Protein AF-A0A843TVF9-F1 (afdb_monomer_lite)

pLDDT: mean 70.02, std 22.97, range [25.55, 95.75]

Radius of gyration: 21.61 Å; chains: 1; bounding box: 44×62×55 Å

Secondary structure (DSSP, 8-state):
-HHHHTSSHHHHHHHHHHHHSTTSTT-SHHHHHHHHHHHHHHHHHHHHSTTPPPPPPPHHHHHHHHHHHHHHHHHHHHS-TTTGGGT-S--GGGTTTTT-TTS-HHHHHHHHHHHHHHHTT-HHHHHHHHHHHHHHSS------------------------PPPHHHHHHHHHHHHHHHHHHHHHHHHHHHHTTSPPPP-TT-TTHHHHHHHHHTT--

InterPro domains:
  IPR021827 Nucleoporin Nup186/Nup192/Nup205 [PF11894] (1-139)
  IPR021827 Nucleoporin Nup186/Nup192/Nup205 [PTHR31344] (1-153)

Sequence (219 aa):
MLSTLACNEEGALKVYELLQNKTFRSIGWNTLFDCLSIYEDKFKQSLQSTGAMLPDFQEGDAKALVAYLNVLQKVVENGNPIERKNWFPDIEPLFKLLGYENVPPYLKGALRKAIASFIQVSPVLKDTIWSYLEQYDLPVVVGPTTGSNLQQMSVPVNKEILKPSPKRILKWEAEIEIEEYMKTLIHNVAPKVANHRLPDVAGLHIPLVLLLYLLDVLF

Structure (mmCIF, N/CA/C/O backbone):
data_AF-A0A843TVF9-F1
#
_entry.id   AF-A0A843TVF9-F1
#
loop_
_atom_site.group_PDB
_atom_site.id
_atom_site.type_symbol
_atom_site.label_atom_id
_atom_site.label_alt_id
_atom_site.label_comp_id
_atom_site.label_asym_id
_atom_site.label_entity_id
_atom_site.label_seq_id
_atom_site.pdbx_PDB_ins_code
_atom_site.Cartn_x
_atom_site.Cartn_y
_atom_site.Cartn_z
_atom_site.occupancy
_atom_site.B_iso_or_equiv
_atom_site.auth_seq_id
_atom_site.auth_comp_id
_atom_site.auth_asym_id
_atom_site.auth_atom_id
_atom_site.pdbx_PDB_model_num
ATOM 1 N N . MET A 1 1 ? -1.937 15.745 -0.556 1.00 86.06 1 MET A N 1
ATOM 2 C CA . MET A 1 1 ? -3.307 16.299 -0.467 1.00 86.06 1 MET A CA 1
ATOM 3 C C . MET A 1 1 ? -4.254 15.313 0.205 1.00 86.06 1 MET A C 1
ATOM 5 O O . MET A 1 1 ? -4.633 15.591 1.330 1.00 86.06 1 MET A O 1
ATOM 9 N N . LEU A 1 2 ? -4.586 14.158 -0.396 1.00 87.75 2 LEU A N 1
ATOM 10 C CA . LEU A 1 2 ? -5.475 13.169 0.251 1.00 87.75 2 LEU A CA 1
ATOM 11 C C . LEU A 1 2 ? -4.928 12.653 1.593 1.00 87.75 2 LEU A C 1
ATOM 13 O O . LEU A 1 2 ? -5.673 12.553 2.558 1.00 87.75 2 LEU A O 1
ATOM 17 N N . SER A 1 3 ? -3.614 12.435 1.693 1.00 83.81 3 SER A N 1
ATOM 18 C CA . SER A 1 3 ? -2.950 12.078 2.957 1.00 83.81 3 SER A CA 1
ATOM 19 C C . SER A 1 3 ? -3.139 13.130 4.057 1.00 83.81 3 SER A C 1
ATOM 21 O O . SER A 1 3 ? -3.224 12.788 5.229 1.00 83.81 3 SER A O 1
ATOM 23 N N . THR A 1 4 ? -3.223 14.409 3.682 1.00 87.31 4 THR A N 1
ATOM 24 C CA . THR A 1 4 ? -3.473 15.530 4.598 1.00 87.31 4 THR A CA 1
ATOM 25 C C . THR A 1 4 ? -4.933 15.573 5.045 1.00 87.31 4 THR A C 1
ATOM 27 O O . THR A 1 4 ? -5.202 15.943 6.180 1.00 87.31 4 THR A O 1
ATOM 30 N N . LEU A 1 5 ? -5.866 15.189 4.167 1.00 89.81 5 LEU A N 1
ATOM 31 C CA . LEU A 1 5 ? -7.292 15.101 4.492 1.00 89.81 5 LEU A CA 1
ATOM 32 C C . LEU A 1 5 ? -7.597 13.912 5.411 1.00 89.81 5 LEU A C 1
ATOM 34 O O . LEU A 1 5 ? -8.471 14.017 6.259 1.00 89.81 5 LEU A O 1
ATOM 38 N N . ALA A 1 6 ? -6.842 12.818 5.298 1.00 92.25 6 ALA A N 1
ATOM 39 C CA . ALA A 1 6 ? -6.956 11.637 6.154 1.00 92.25 6 ALA A CA 1
ATOM 40 C C . ALA A 1 6 ? -6.261 11.798 7.528 1.00 92.25 6 ALA A C 1
ATOM 42 O O . ALA A 1 6 ? -5.703 10.839 8.052 1.00 92.25 6 ALA A O 1
ATOM 43 N N . CYS A 1 7 ? -6.235 13.007 8.100 1.00 88.94 7 CYS A N 1
ATOM 44 C CA . CYS A 1 7 ? -5.551 13.298 9.369 1.00 88.94 7 CYS A CA 1
ATOM 45 C C . CYS A 1 7 ? -6.388 13.007 10.626 1.00 88.94 7 CYS A C 1
ATOM 47 O O . CYS A 1 7 ? -5.880 13.123 11.738 1.00 88.94 7 CYS A O 1
ATOM 49 N N . ASN A 1 8 ? -7.663 12.664 10.454 1.00 90.81 8 ASN A N 1
ATOM 50 C CA . ASN A 1 8 ? -8.590 12.273 11.509 1.00 90.81 8 ASN A CA 1
ATOM 51 C C . ASN A 1 8 ? -9.547 11.190 10.985 1.00 90.81 8 ASN A C 1
ATOM 53 O O . ASN A 1 8 ? -9.532 10.872 9.794 1.00 90.81 8 ASN A O 1
ATOM 57 N N . GLU A 1 9 ? -10.372 10.638 11.872 1.00 94.50 9 GLU A N 1
ATOM 58 C CA . GLU A 1 9 ? -11.266 9.515 11.569 1.00 94.50 9 GLU A CA 1
ATOM 59 C C . GLU A 1 9 ? -12.248 9.802 10.425 1.00 94.50 9 GLU A C 1
ATOM 61 O O . GLU A 1 9 ? -12.317 9.040 9.461 1.00 94.50 9 GLU A O 1
ATOM 66 N N . GLU A 1 10 ? -12.952 10.934 10.480 1.00 94.69 10 GLU A N 1
ATOM 67 C CA . GLU A 1 10 ? -13.927 11.324 9.454 1.00 94.69 10 GLU A CA 1
ATOM 68 C C . GLU A 1 10 ? -13.257 11.557 8.090 1.00 94.69 10 GLU A C 1
ATOM 70 O O . GLU A 1 10 ? -13.764 11.150 7.043 1.00 94.69 10 GLU A O 1
ATOM 75 N N . GLY A 1 11 ? -12.089 12.201 8.094 1.00 94.19 11 GLY A N 1
ATOM 76 C CA . GLY A 1 11 ? -11.295 12.440 6.899 1.00 94.19 11 GLY A CA 1
ATOM 77 C C . GLY A 1 11 ? -10.765 11.147 6.285 1.00 94.19 11 GLY A C 1
ATOM 78 O O . GLY A 1 11 ? -10.811 10.982 5.066 1.00 94.19 11 GLY A O 1
ATOM 79 N N . ALA A 1 12 ? -10.308 10.206 7.114 1.00 95.00 12 ALA A N 1
ATOM 80 C CA . ALA A 1 12 ? -9.866 8.889 6.671 1.00 95.00 12 ALA A CA 1
ATOM 81 C C . ALA A 1 12 ? -11.013 8.095 6.032 1.00 95.00 12 ALA A C 1
ATOM 83 O O . ALA A 1 12 ? -10.820 7.556 4.942 1.00 95.00 12 ALA A O 1
ATOM 84 N N . LEU A 1 13 ? -12.205 8.095 6.643 1.00 94.56 13 LEU A N 1
ATOM 85 C CA . LEU A 1 13 ? -13.403 7.464 6.080 1.00 94.56 13 LEU A CA 1
ATOM 86 C C . LEU A 1 13 ? -13.767 8.071 4.718 1.00 94.56 13 LEU A C 1
ATOM 88 O O . LEU A 1 13 ? -13.914 7.345 3.741 1.00 94.56 13 LEU A O 1
ATOM 92 N N . LYS A 1 14 ? -13.820 9.404 4.610 1.00 93.12 14 LYS A N 1
ATOM 93 C CA . LYS A 1 14 ? -14.132 10.090 3.343 1.00 93.12 14 LYS A CA 1
ATOM 94 C C . LYS A 1 14 ? -13.117 9.789 2.244 1.00 93.12 14 LYS A C 1
ATOM 96 O O . LYS A 1 14 ? -13.500 9.609 1.091 1.00 93.12 14 LYS A O 1
ATOM 101 N N . VAL A 1 15 ? -11.823 9.740 2.572 1.00 93.56 15 VAL A N 1
ATOM 102 C CA . VAL A 1 15 ? -10.774 9.375 1.605 1.00 93.56 15 VAL A CA 1
ATOM 103 C C . VAL A 1 15 ? -10.895 7.906 1.205 1.00 93.56 15 VAL A C 1
ATOM 105 O O . VAL A 1 15 ? -10.762 7.596 0.020 1.00 93.56 15 VAL A O 1
ATOM 108 N N . TYR A 1 16 ? -11.178 7.017 2.161 1.00 93.56 16 TYR A N 1
ATOM 109 C CA . TYR A 1 16 ? -11.444 5.610 1.887 1.00 93.56 16 TYR A CA 1
ATOM 110 C C . TYR A 1 16 ? -12.621 5.449 0.920 1.00 93.56 16 TYR A C 1
ATOM 112 O O . TYR A 1 16 ? -12.440 4.859 -0.142 1.00 93.56 16 TYR A O 1
ATOM 120 N N . GLU A 1 17 ? -13.777 6.042 1.222 1.00 92.38 17 GLU A N 1
ATOM 121 C CA . GLU A 1 17 ? -14.972 5.994 0.376 1.00 92.38 17 GLU A CA 1
ATOM 122 C C . GLU A 1 17 ? -14.743 6.624 -0.999 1.00 92.38 17 GLU A C 1
ATOM 124 O O . GLU A 1 17 ? -15.209 6.088 -2.003 1.00 92.38 17 GLU A O 1
ATOM 129 N N . LEU A 1 18 ? -14.013 7.740 -1.071 1.00 91.00 18 LEU A N 1
ATOM 130 C CA . LEU A 1 18 ? -13.698 8.419 -2.328 1.00 91.00 18 LEU A CA 1
ATOM 131 C C . LEU A 1 18 ? -12.867 7.537 -3.266 1.00 91.00 18 LEU A C 1
ATOM 133 O O . LEU A 1 18 ? -13.109 7.535 -4.466 1.00 91.00 18 LEU A O 1
ATOM 137 N N . LEU A 1 19 ? -11.880 6.815 -2.731 1.00 90.19 19 LEU A N 1
ATOM 138 C CA . LEU A 1 19 ? -11.001 5.941 -3.515 1.00 90.19 19 LEU A CA 1
ATOM 139 C C . LEU A 1 19 ? -11.580 4.529 -3.708 1.00 90.19 19 LEU A C 1
ATOM 141 O O . LEU A 1 19 ? -11.124 3.794 -4.587 1.00 90.19 19 LEU A O 1
ATOM 145 N N . GLN A 1 20 ? -12.588 4.157 -2.916 1.00 88.19 20 GLN A N 1
ATOM 146 C CA . GLN A 1 20 ? -13.376 2.937 -3.089 1.00 88.19 20 GLN A CA 1
ATOM 147 C C . GLN A 1 20 ? -14.434 3.110 -4.186 1.00 88.19 20 GLN A C 1
ATOM 149 O O . GLN A 1 20 ? -14.616 2.242 -5.044 1.00 88.19 20 GLN A O 1
ATOM 154 N N . ASN A 1 21 ? -15.132 4.246 -4.176 1.00 73.75 21 ASN A N 1
ATOM 155 C CA . ASN A 1 21 ? -16.165 4.573 -5.144 1.00 73.75 21 ASN A CA 1
ATOM 156 C C . ASN A 1 21 ? -15.508 5.107 -6.422 1.00 73.75 21 ASN A C 1
ATOM 158 O O . ASN A 1 21 ? -14.877 6.155 -6.428 1.00 73.75 21 ASN A O 1
ATOM 162 N N . LYS A 1 22 ? -15.679 4.395 -7.541 1.00 63.75 22 LYS A N 1
ATOM 163 C CA . LYS A 1 22 ? -15.058 4.682 -8.854 1.00 63.75 22 LYS A CA 1
ATOM 164 C C . LYS A 1 22 ? -15.571 5.968 -9.539 1.00 63.75 22 LYS A C 1
ATOM 166 O O . LYS A 1 22 ? -15.622 6.037 -10.765 1.00 63.75 22 LYS A O 1
ATOM 171 N N . THR A 1 23 ? -16.012 6.971 -8.785 1.00 55.22 23 THR A N 1
ATOM 172 C CA . THR A 1 23 ? -16.712 8.157 -9.298 1.00 55.22 23 THR A CA 1
ATOM 173 C C . THR A 1 23 ? -15.777 9.208 -9.900 1.00 55.22 23 THR A C 1
ATOM 175 O O . THR A 1 23 ? -16.253 10.080 -10.624 1.00 55.22 23 THR A O 1
ATOM 178 N N . PHE A 1 24 ? -14.455 9.098 -9.714 1.00 46.56 24 PHE A N 1
ATOM 179 C CA . PHE A 1 24 ? -13.471 9.966 -10.367 1.00 46.56 24 PHE A CA 1
ATOM 180 C C . PHE A 1 24 ? -12.392 9.165 -11.114 1.00 46.56 24 PHE A C 1
ATOM 182 O O . PHE A 1 24 ? -11.642 8.407 -10.514 1.00 46.56 24 PHE A O 1
ATOM 189 N N . ARG A 1 25 ? -12.328 9.361 -12.445 1.00 55.19 25 ARG A N 1
ATOM 190 C CA . ARG A 1 25 ? -11.222 9.027 -13.375 1.00 55.19 25 ARG A CA 1
ATOM 191 C C . ARG A 1 25 ? -10.237 7.952 -12.872 1.00 55.19 25 ARG A C 1
ATOM 193 O O . ARG A 1 25 ? -9.201 8.313 -12.334 1.00 55.19 25 ARG A O 1
ATOM 200 N N . SER A 1 26 ? -10.543 6.666 -13.083 1.00 62.69 26 SER A N 1
ATOM 201 C CA . SER A 1 26 ? -9.623 5.497 -13.034 1.00 62.69 26 SER A CA 1
ATOM 202 C C . SER A 1 26 ? -8.680 5.324 -11.821 1.00 62.69 26 SER A C 1
ATOM 204 O O . SER A 1 26 ? -7.842 4.423 -11.834 1.00 62.69 26 SER A O 1
ATOM 206 N N . ILE A 1 27 ? -8.782 6.157 -10.787 1.00 75.00 27 ILE A N 1
ATOM 207 C CA . ILE A 1 27 ? -7.864 6.228 -9.650 1.00 75.00 27 ILE A CA 1
ATOM 208 C C . ILE A 1 27 ? -8.626 5.764 -8.411 1.00 75.00 27 ILE A C 1
ATOM 210 O O . ILE A 1 27 ? -9.536 6.445 -7.948 1.00 75.00 27 ILE A O 1
ATOM 214 N N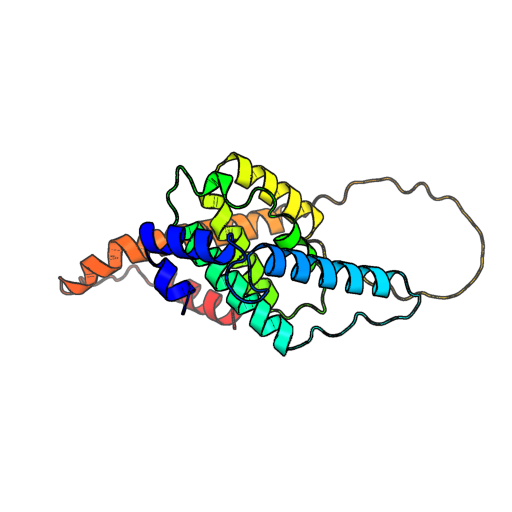 . GLY A 1 28 ? -8.256 4.599 -7.885 1.00 86.50 28 GLY A N 1
ATOM 215 C CA . GLY A 1 28 ? -8.855 4.026 -6.683 1.00 86.50 28 GLY A CA 1
ATOM 216 C C . GLY A 1 28 ? -7.938 3.010 -6.012 1.00 86.50 28 GLY A C 1
ATOM 217 O O . GLY A 1 28 ? -6.827 2.761 -6.482 1.00 86.50 28 GLY A O 1
ATOM 218 N N . TRP A 1 29 ? -8.406 2.404 -4.921 1.00 91.62 29 TRP A N 1
ATOM 219 C CA . TRP A 1 29 ? -7.616 1.417 -4.172 1.00 91.62 29 TRP A CA 1
ATOM 220 C C . TRP A 1 29 ? -7.221 0.214 -5.023 1.00 91.62 29 TRP A C 1
ATOM 222 O O . TRP A 1 29 ? -6.067 -0.203 -4.992 1.00 91.62 29 TRP A O 1
ATOM 232 N N . ASN A 1 30 ? -8.136 -0.280 -5.857 1.00 89.44 30 ASN A N 1
ATOM 233 C CA . ASN A 1 30 ? -7.829 -1.374 -6.777 1.00 89.44 30 ASN A CA 1
ATOM 234 C C . ASN A 1 30 ? -6.696 -0.998 -7.732 1.00 89.44 30 ASN A C 1
ATOM 236 O O . ASN A 1 30 ? -5.808 -1.805 -7.943 1.00 89.44 30 ASN A O 1
ATOM 240 N N . THR A 1 31 ? -6.646 0.250 -8.214 1.00 89.88 31 THR A N 1
ATOM 241 C CA . THR A 1 31 ? -5.550 0.718 -9.072 1.00 89.88 31 THR A CA 1
ATOM 242 C C . THR A 1 31 ? -4.192 0.572 -8.380 1.00 89.88 31 THR A C 1
ATOM 244 O O . THR A 1 31 ? -3.234 0.155 -9.020 1.00 89.88 31 THR A O 1
ATOM 247 N N . LEU A 1 32 ? -4.095 0.861 -7.075 1.00 91.94 32 LEU A N 1
ATOM 248 C CA . LEU A 1 32 ? -2.863 0.644 -6.306 1.00 91.94 32 LEU A CA 1
ATOM 249 C C . LEU A 1 32 ? -2.470 -0.841 -6.285 1.00 91.94 32 LEU A C 1
ATOM 251 O O . LEU A 1 32 ? -1.342 -1.180 -6.643 1.00 91.94 32 LEU A O 1
ATOM 255 N N . PHE A 1 33 ? -3.383 -1.720 -5.871 1.00 93.00 33 PHE A N 1
ATOM 256 C CA . PHE A 1 33 ? -3.093 -3.151 -5.723 1.00 93.00 33 PHE A CA 1
ATOM 257 C C . PHE A 1 33 ? -2.854 -3.853 -7.072 1.00 93.00 33 PHE A C 1
ATOM 259 O O . PHE A 1 33 ? -1.956 -4.695 -7.181 1.00 93.00 33 PHE A O 1
ATOM 266 N N . ASP A 1 34 ? -3.577 -3.445 -8.116 1.00 91.25 34 ASP A N 1
ATOM 267 C CA . ASP A 1 34 ? -3.382 -3.892 -9.494 1.00 91.25 34 ASP A CA 1
ATOM 268 C C . ASP A 1 34 ? -1.998 -3.469 -9.997 1.00 91.25 34 ASP A C 1
ATOM 270 O O . ASP A 1 34 ? -1.262 -4.293 -10.535 1.00 91.25 34 ASP A O 1
ATOM 274 N N . CYS A 1 35 ? -1.585 -2.214 -9.771 1.00 91.69 35 CYS A N 1
ATOM 275 C CA . CYS A 1 35 ? -0.253 -1.749 -10.159 1.00 91.69 35 CYS A CA 1
ATOM 276 C C . CYS A 1 35 ? 0.864 -2.562 -9.489 1.00 91.69 35 CYS A C 1
ATOM 278 O O . CYS A 1 35 ? 1.819 -2.941 -10.167 1.00 91.69 35 CYS A O 1
ATOM 280 N N . LEU A 1 36 ? 0.749 -2.864 -8.191 1.00 93.50 36 LEU A N 1
ATOM 281 C CA . LEU A 1 36 ? 1.728 -3.700 -7.483 1.00 93.50 36 LEU A CA 1
ATOM 282 C C . LEU A 1 36 ? 1.819 -5.105 -8.097 1.00 93.50 36 LEU A C 1
ATOM 284 O O . LEU A 1 36 ? 2.920 -5.597 -8.346 1.00 93.50 36 LEU A O 1
ATOM 288 N N . SER A 1 37 ? 0.672 -5.717 -8.403 1.00 92.88 37 SER A N 1
ATOM 289 C CA . SER A 1 37 ? 0.613 -7.049 -9.019 1.00 92.88 37 SER A CA 1
ATOM 290 C C . SER A 1 37 ? 1.159 -7.057 -10.451 1.00 92.88 37 SER A C 1
ATOM 292 O O . SER A 1 37 ? 1.924 -7.946 -10.808 1.00 92.88 37 SER A O 1
ATOM 294 N N . ILE A 1 38 ? 0.873 -6.024 -11.250 1.00 91.88 38 ILE A N 1
ATOM 295 C CA . ILE A 1 38 ? 1.418 -5.879 -12.609 1.00 91.88 38 ILE A CA 1
ATOM 296 C C . ILE A 1 38 ? 2.953 -5.818 -12.587 1.00 91.88 38 ILE A C 1
ATOM 298 O O . ILE A 1 38 ? 3.605 -6.400 -13.455 1.00 91.88 38 ILE A O 1
ATOM 302 N N . TYR A 1 39 ? 3.552 -5.111 -11.623 1.00 91.31 39 TYR A N 1
ATOM 303 C CA . TYR A 1 39 ? 5.011 -5.080 -11.483 1.00 91.31 39 TYR A CA 1
ATOM 304 C C . TYR A 1 39 ? 5.588 -6.427 -11.062 1.00 91.31 39 TYR A C 1
ATOM 306 O O . TYR A 1 39 ? 6.601 -6.847 -11.622 1.00 91.31 39 TYR A O 1
ATOM 314 N N . GLU A 1 40 ? 4.935 -7.115 -10.127 1.00 91.62 40 GLU A N 1
ATOM 315 C CA . GLU A 1 40 ? 5.319 -8.473 -9.744 1.00 91.62 40 GLU A CA 1
ATOM 316 C C . GLU A 1 40 ? 5.329 -9.402 -10.968 1.00 91.62 40 GLU A C 1
ATOM 318 O O . GLU A 1 40 ? 6.326 -10.080 -11.219 1.00 91.62 40 GLU A O 1
ATOM 323 N N . ASP A 1 41 ? 4.262 -9.395 -11.769 1.00 91.44 41 ASP A N 1
ATOM 324 C CA . ASP A 1 41 ? 4.140 -10.248 -12.952 1.00 91.44 41 ASP A CA 1
ATOM 325 C C . ASP A 1 41 ? 5.226 -9.949 -13.988 1.00 91.44 41 ASP A C 1
ATOM 327 O O . ASP A 1 41 ? 5.828 -10.875 -14.536 1.00 91.44 41 ASP A O 1
ATOM 331 N N . LYS A 1 42 ? 5.549 -8.669 -14.215 1.00 89.94 42 LYS A N 1
ATOM 332 C CA . LYS A 1 42 ? 6.660 -8.272 -15.096 1.00 89.94 42 LYS A CA 1
ATOM 333 C C . LYS A 1 42 ? 7.999 -8.811 -14.597 1.00 89.94 42 LYS A C 1
ATOM 335 O O . LYS A 1 42 ? 8.784 -9.328 -15.392 1.00 89.94 42 LYS A O 1
ATOM 340 N N . PHE A 1 43 ? 8.264 -8.726 -13.293 1.00 89.00 43 PHE A N 1
ATOM 341 C CA . PHE A 1 43 ? 9.490 -9.278 -12.724 1.00 89.00 43 PHE A CA 1
ATOM 342 C C . PHE A 1 43 ? 9.527 -10.805 -12.825 1.00 89.00 43 PHE A C 1
ATOM 344 O O . PHE A 1 43 ? 10.546 -11.356 -13.237 1.00 89.00 43 PHE A O 1
ATOM 351 N N . LYS A 1 44 ? 8.420 -11.499 -12.535 1.00 88.62 44 LYS A N 1
ATOM 352 C CA . LYS A 1 44 ? 8.315 -12.960 -12.693 1.00 88.62 44 LYS A CA 1
ATOM 353 C C . LYS A 1 44 ? 8.560 -13.402 -14.133 1.00 88.62 44 LYS A C 1
ATOM 355 O O . LYS A 1 44 ? 9.335 -14.328 -14.353 1.00 88.62 44 LYS A O 1
ATOM 360 N N . GLN A 1 45 ? 7.950 -12.726 -15.106 1.00 87.81 45 GLN A N 1
ATOM 361 C CA . GLN A 1 45 ? 8.156 -13.006 -16.530 1.00 87.81 45 GLN A CA 1
ATOM 362 C C . GLN A 1 45 ? 9.623 -12.820 -16.931 1.00 87.81 45 GLN A C 1
ATOM 364 O O . GLN A 1 45 ? 10.184 -13.661 -17.632 1.00 87.81 45 GLN A O 1
ATOM 369 N N . SER A 1 46 ? 10.271 -11.764 -16.433 1.00 84.25 46 SER A N 1
ATOM 370 C CA . SER A 1 46 ? 11.694 -11.533 -16.681 1.00 84.25 46 SER A CA 1
ATOM 371 C C . SER A 1 46 ? 12.575 -12.635 -16.091 1.00 84.25 46 SER A C 1
ATOM 373 O O . SER A 1 46 ? 13.495 -13.085 -16.760 1.00 84.25 46 SER A O 1
ATOM 375 N N . LEU A 1 47 ? 12.285 -13.113 -14.877 1.00 82.25 47 LEU A N 1
ATOM 376 C CA . LEU A 1 47 ? 13.047 -14.199 -14.243 1.00 82.25 47 LEU A CA 1
ATOM 377 C C . LEU A 1 47 ? 12.900 -15.544 -14.967 1.00 82.25 47 LEU A C 1
ATOM 379 O O . LEU A 1 47 ? 13.794 -16.383 -14.904 1.00 82.25 47 LEU A O 1
ATOM 383 N N . GLN A 1 48 ? 11.775 -15.761 -15.648 1.00 82.31 48 GLN A N 1
ATOM 384 C CA . GLN A 1 48 ? 11.532 -16.966 -16.443 1.00 82.31 48 GLN A CA 1
ATOM 385 C C . GLN A 1 48 ? 12.227 -16.923 -17.812 1.00 82.31 48 GLN A C 1
ATOM 387 O O . GLN A 1 48 ? 12.479 -17.972 -18.406 1.00 82.31 48 GLN A O 1
ATOM 392 N N . SER A 1 49 ? 12.566 -15.733 -18.312 1.00 78.38 49 SER A N 1
ATOM 393 C CA . SER A 1 49 ? 13.291 -15.570 -19.568 1.00 78.38 49 SER A CA 1
ATOM 394 C C . SER A 1 49 ? 14.795 -15.731 -19.335 1.00 78.38 49 SER A C 1
ATOM 396 O O . SER A 1 49 ? 15.438 -14.894 -18.706 1.00 78.38 49 SER A O 1
ATOM 398 N N . THR A 1 50 ? 15.389 -16.809 -19.856 1.00 65.00 50 THR A N 1
ATOM 399 C CA . THR A 1 50 ? 16.827 -17.090 -19.713 1.00 65.00 50 THR A CA 1
ATOM 400 C C . THR A 1 50 ? 17.680 -15.909 -20.192 1.00 65.00 50 THR A C 1
ATOM 402 O O . THR A 1 50 ? 17.595 -15.506 -21.350 1.00 65.00 50 THR A O 1
ATOM 405 N N . GLY A 1 51 ? 18.516 -15.366 -19.301 1.00 64.38 51 GLY A N 1
ATOM 406 C CA . GLY A 1 51 ? 19.432 -14.260 -19.603 1.00 64.38 51 GLY A CA 1
ATOM 407 C C . GLY A 1 51 ? 18.803 -12.861 -19.610 1.00 64.38 51 GLY A C 1
ATOM 408 O O . GLY A 1 51 ? 19.508 -11.901 -19.913 1.00 64.38 51 GLY A O 1
ATOM 409 N N . ALA A 1 52 ? 17.515 -12.715 -19.278 1.00 65.38 52 ALA A N 1
ATOM 410 C CA . ALA A 1 52 ? 16.891 -11.402 -19.155 1.00 65.38 52 ALA A CA 1
ATOM 411 C C . ALA A 1 52 ? 17.256 -10.747 -17.814 1.00 65.38 52 ALA A C 1
ATOM 413 O O . ALA A 1 52 ? 17.034 -11.307 -16.740 1.00 65.38 52 ALA A O 1
ATOM 414 N N . MET A 1 53 ? 17.808 -9.538 -17.885 1.00 73.19 53 MET A N 1
ATOM 415 C CA . MET A 1 53 ? 17.979 -8.669 -16.723 1.00 73.19 53 MET A CA 1
ATOM 416 C C . MET A 1 53 ? 16.600 -8.236 -16.218 1.00 73.19 53 MET A C 1
ATOM 418 O O . MET A 1 53 ? 15.717 -7.952 -17.028 1.00 73.19 53 MET A O 1
ATOM 422 N N . LEU A 1 54 ? 16.417 -8.179 -14.894 1.00 76.81 54 LEU A N 1
ATOM 423 C CA . LEU A 1 54 ? 15.190 -7.638 -14.312 1.00 76.81 54 LEU A CA 1
ATOM 424 C C . LEU A 1 54 ? 14.945 -6.219 -14.862 1.00 76.81 54 LEU A C 1
ATOM 426 O O . LEU A 1 54 ? 15.890 -5.428 -14.915 1.00 76.81 54 LEU A O 1
ATOM 430 N N . PRO A 1 55 ? 13.713 -5.882 -15.281 1.00 82.00 55 PRO A N 1
ATOM 431 C CA . PRO A 1 55 ? 13.416 -4.558 -15.801 1.00 82.00 55 PRO A CA 1
ATOM 432 C C . PRO A 1 55 ? 13.642 -3.484 -14.735 1.00 82.00 55 PRO A C 1
ATOM 434 O O . PRO A 1 55 ? 13.426 -3.711 -13.543 1.00 82.00 55 PRO A O 1
ATOM 437 N N . ASP A 1 56 ? 14.042 -2.292 -15.165 1.00 83.50 56 ASP A N 1
ATOM 438 C CA . ASP A 1 56 ? 14.137 -1.147 -14.267 1.00 83.50 56 ASP A CA 1
ATOM 439 C C . ASP A 1 56 ? 12.748 -0.664 -13.850 1.00 83.50 56 ASP A C 1
ATOM 441 O O . ASP A 1 56 ? 11.807 -0.579 -14.655 1.00 83.50 56 ASP A O 1
ATOM 445 N N . PHE A 1 57 ? 12.627 -0.295 -12.576 1.00 89.62 57 PHE A N 1
ATOM 446 C CA . PHE A 1 57 ? 11.421 0.341 -12.077 1.00 89.62 57 PHE A CA 1
ATOM 447 C C . PHE A 1 57 ? 11.333 1.765 -12.630 1.00 89.62 57 PHE A C 1
ATOM 449 O O . PHE A 1 57 ? 12.224 2.586 -12.418 1.00 89.62 57 PHE A O 1
ATOM 456 N N . GLN A 1 58 ? 10.247 2.078 -13.333 1.00 91.75 58 GLN A N 1
ATOM 457 C CA . GLN A 1 58 ? 10.041 3.420 -13.870 1.00 91.75 58 GLN A CA 1
ATOM 458 C C . GLN A 1 58 ? 9.880 4.431 -12.727 1.00 91.75 58 GLN A C 1
ATOM 460 O O . GLN A 1 58 ? 8.995 4.301 -11.885 1.00 91.75 58 GLN A O 1
ATOM 465 N N . GLU A 1 59 ? 10.712 5.471 -12.717 1.00 92.56 59 GLU A N 1
ATOM 466 C CA . GLU A 1 59 ? 10.761 6.463 -11.633 1.00 92.56 59 GLU A CA 1
ATOM 467 C C . GLU A 1 59 ? 9.419 7.191 -11.420 1.00 92.56 59 GLU A C 1
ATOM 469 O O . GLU A 1 59 ? 9.027 7.476 -10.286 1.00 92.56 59 GLU A O 1
ATOM 474 N N . GLY A 1 60 ? 8.689 7.482 -12.503 1.00 93.06 60 GLY A N 1
ATOM 475 C CA . GLY A 1 60 ? 7.358 8.094 -12.425 1.00 93.06 60 GLY A CA 1
ATOM 476 C C . GLY A 1 60 ? 6.350 7.198 -11.702 1.00 93.06 60 GLY A C 1
ATOM 477 O O . GLY A 1 60 ? 5.629 7.662 -10.815 1.00 93.06 60 GLY A O 1
ATOM 478 N N . ASP A 1 61 ? 6.367 5.905 -12.021 1.00 91.94 61 ASP A N 1
ATOM 479 C CA . ASP A 1 61 ? 5.485 4.908 -11.417 1.00 91.94 61 ASP A CA 1
ATOM 480 C C . ASP A 1 61 ? 5.863 4.648 -9.953 1.00 91.94 61 ASP A C 1
ATOM 482 O O . ASP A 1 61 ? 4.986 4.569 -9.093 1.00 91.94 61 ASP A O 1
ATOM 486 N N . ALA A 1 62 ? 7.162 4.610 -9.631 1.00 94.19 62 ALA A N 1
ATOM 487 C CA . ALA A 1 62 ? 7.636 4.474 -8.256 1.00 94.19 62 ALA A CA 1
ATOM 488 C C . ALA A 1 62 ? 7.161 5.639 -7.376 1.00 94.19 62 ALA A C 1
ATOM 490 O O . ALA A 1 62 ? 6.625 5.421 -6.288 1.00 94.19 62 ALA A O 1
ATOM 491 N N . LYS A 1 63 ? 7.285 6.881 -7.859 1.00 94.19 63 LYS A N 1
ATOM 492 C CA . LYS A 1 63 ? 6.786 8.071 -7.150 1.00 94.19 63 LYS A CA 1
ATOM 493 C C . LYS A 1 63 ? 5.272 8.058 -6.982 1.00 94.19 63 LYS A C 1
ATOM 495 O O . LYS A 1 63 ? 4.780 8.418 -5.910 1.00 94.19 63 LYS A O 1
ATOM 500 N N . ALA A 1 64 ? 4.537 7.636 -8.010 1.00 92.81 64 ALA A N 1
ATOM 501 C CA . ALA A 1 64 ? 3.089 7.497 -7.928 1.00 92.81 64 ALA A CA 1
ATOM 502 C C . ALA A 1 64 ? 2.699 6.469 -6.854 1.00 92.81 64 ALA A C 1
ATOM 504 O O . ALA A 1 64 ? 1.902 6.788 -5.971 1.00 92.81 64 ALA A O 1
ATOM 505 N N . LEU A 1 65 ? 3.315 5.283 -6.861 1.00 95.00 65 LEU A N 1
ATOM 506 C CA . LEU A 1 65 ? 3.083 4.243 -5.857 1.00 95.00 65 LEU A CA 1
ATOM 507 C C . LEU A 1 65 ? 3.406 4.724 -4.442 1.00 95.00 65 LEU A C 1
ATOM 509 O O . LEU A 1 65 ? 2.587 4.542 -3.547 1.00 95.00 65 LEU A O 1
ATOM 513 N N . VAL A 1 66 ? 4.536 5.406 -4.230 1.00 95.25 66 VAL A N 1
ATOM 514 C CA . VAL A 1 66 ? 4.863 6.007 -2.923 1.00 95.25 66 VAL A CA 1
ATOM 515 C C . VAL A 1 66 ? 3.764 6.967 -2.465 1.00 95.25 66 VAL A C 1
ATOM 517 O O . VAL A 1 66 ? 3.363 6.937 -1.301 1.00 95.25 66 VAL A O 1
ATOM 520 N N . ALA A 1 67 ? 3.240 7.807 -3.361 1.00 94.12 67 ALA A N 1
ATOM 521 C CA . ALA A 1 67 ? 2.155 8.721 -3.020 1.00 94.12 67 ALA A CA 1
ATOM 522 C C . ALA A 1 67 ? 0.877 7.971 -2.605 1.00 94.12 67 ALA A C 1
ATOM 524 O O . ALA A 1 67 ? 0.271 8.342 -1.599 1.00 94.12 67 ALA A O 1
ATOM 525 N N . TYR A 1 68 ? 0.501 6.901 -3.312 1.00 94.19 68 TYR A N 1
ATOM 526 C CA . TYR A 1 68 ? -0.623 6.044 -2.921 1.00 94.19 68 TYR A CA 1
ATOM 527 C C . TYR A 1 68 ? -0.395 5.357 -1.573 1.00 94.19 68 TYR A C 1
ATOM 529 O O . TYR A 1 68 ? -1.285 5.378 -0.727 1.00 94.19 68 TYR A O 1
ATOM 537 N N . LEU A 1 69 ? 0.796 4.799 -1.345 1.00 95.56 69 LEU A N 1
ATOM 538 C CA . LEU A 1 69 ? 1.153 4.118 -0.098 1.00 95.56 69 LEU A CA 1
ATOM 539 C C . LEU A 1 69 ? 1.102 5.068 1.103 1.00 95.56 69 LEU A C 1
ATOM 541 O O . LEU A 1 69 ? 0.613 4.691 2.162 1.00 95.56 69 LEU A O 1
ATOM 545 N N . ASN A 1 70 ? 1.508 6.327 0.927 1.00 94.94 70 ASN A N 1
ATOM 546 C CA . ASN A 1 70 ? 1.380 7.351 1.966 1.00 94.94 70 ASN A CA 1
ATOM 547 C C . ASN A 1 70 ? -0.088 7.686 2.287 1.00 94.94 70 ASN A C 1
ATOM 549 O O . ASN A 1 70 ? -0.420 7.982 3.436 1.00 94.94 70 ASN A O 1
ATOM 553 N N . VAL A 1 71 ? -0.977 7.670 1.286 1.00 95.38 71 VAL A N 1
ATOM 554 C CA . VAL A 1 71 ? -2.422 7.857 1.504 1.00 95.38 71 VAL A CA 1
ATOM 555 C C . VAL A 1 71 ? -3.011 6.634 2.205 1.00 95.38 71 VAL A C 1
ATOM 557 O O . VAL A 1 71 ? -3.731 6.807 3.185 1.00 95.38 71 VAL A O 1
ATOM 560 N N . LEU A 1 72 ? -2.653 5.422 1.766 1.00 95.75 72 LEU A N 1
ATOM 561 C CA . LEU A 1 72 ? -3.060 4.164 2.394 1.00 95.75 72 LEU A CA 1
ATOM 562 C C . LEU A 1 72 ? -2.663 4.133 3.872 1.00 95.75 72 LEU A C 1
ATOM 564 O O . LEU A 1 72 ? -3.524 3.941 4.724 1.00 95.75 72 LEU A O 1
ATOM 568 N N . GLN A 1 73 ? -1.392 4.418 4.179 1.00 94.00 73 GLN A N 1
ATOM 569 C CA . GLN A 1 73 ? -0.889 4.496 5.549 1.00 94.00 73 GLN A CA 1
ATOM 570 C C . GLN A 1 73 ? -1.753 5.437 6.398 1.00 94.00 73 GLN A C 1
ATOM 572 O O . GLN A 1 73 ? -2.193 5.060 7.478 1.00 94.00 73 GLN A O 1
ATOM 577 N N . LYS A 1 74 ? -2.039 6.652 5.911 1.00 94.75 74 LYS A N 1
ATOM 578 C CA . LYS A 1 74 ? -2.829 7.631 6.674 1.00 94.75 74 LYS A CA 1
ATOM 579 C C . LYS A 1 74 ? -4.271 7.194 6.899 1.00 94.75 74 LYS A C 1
ATOM 581 O O . LYS A 1 74 ? -4.789 7.401 7.994 1.00 94.75 74 LYS A O 1
ATOM 586 N N . VAL A 1 75 ? -4.900 6.587 5.897 1.00 95.44 75 VAL A N 1
ATOM 587 C CA . VAL A 1 75 ? -6.266 6.058 6.001 1.00 95.44 75 VAL A CA 1
ATOM 588 C C . VAL A 1 75 ? -6.333 4.924 7.023 1.00 95.44 75 VAL A C 1
ATOM 590 O O . VAL A 1 75 ? -7.232 4.908 7.859 1.00 95.44 75 VAL A O 1
ATOM 593 N N . VAL A 1 76 ? -5.358 4.016 7.008 1.00 93.81 76 VAL A N 1
ATOM 594 C CA . VAL A 1 76 ? -5.288 2.899 7.956 1.00 93.81 76 VAL A CA 1
ATOM 595 C C . VAL A 1 76 ? -4.991 3.396 9.374 1.00 93.81 76 VAL A C 1
ATOM 597 O O . VAL A 1 76 ? -5.688 3.011 10.309 1.00 93.81 76 VAL A O 1
ATOM 600 N N . GLU A 1 77 ? -4.022 4.299 9.548 1.00 91.75 77 GLU A N 1
ATOM 601 C CA . GLU A 1 77 ? -3.644 4.852 10.858 1.00 91.75 77 GLU A CA 1
ATOM 602 C C . GLU A 1 77 ? -4.798 5.590 11.547 1.00 91.75 77 GLU A C 1
ATOM 604 O O . GLU A 1 77 ? -4.999 5.409 12.748 1.00 91.75 77 GLU A O 1
ATOM 609 N N . ASN A 1 78 ? -5.552 6.404 10.800 1.00 93.69 78 ASN A N 1
ATOM 610 C CA . ASN A 1 78 ? -6.545 7.319 11.373 1.00 93.69 78 ASN A CA 1
ATOM 611 C C . ASN A 1 78 ? -7.990 6.824 11.258 1.00 93.69 78 ASN A C 1
ATOM 613 O O . ASN A 1 78 ? -8.866 7.432 11.859 1.00 93.69 78 ASN A O 1
ATOM 617 N N . GLY A 1 79 ? -8.257 5.760 10.496 1.00 92.88 79 GLY A N 1
ATOM 618 C CA . GLY A 1 79 ? -9.606 5.218 10.332 1.00 92.88 79 GLY A CA 1
ATOM 619 C C . GLY A 1 79 ? -10.216 4.692 11.634 1.00 92.88 79 GLY A C 1
ATOM 620 O O . GLY A 1 79 ? -9.501 4.331 12.572 1.00 92.88 79 GLY A O 1
ATOM 621 N N . ASN A 1 80 ? -11.546 4.590 11.666 1.00 91.62 80 ASN A N 1
ATOM 622 C CA . ASN A 1 80 ? -12.267 4.069 12.823 1.00 91.62 80 ASN A CA 1
ATOM 623 C C . ASN A 1 80 ? -11.815 2.620 13.115 1.00 91.62 80 ASN A C 1
ATOM 625 O O . ASN A 1 80 ? -11.911 1.779 12.216 1.00 91.62 80 ASN A O 1
ATOM 629 N N . PRO A 1 81 ? -11.357 2.273 14.335 1.00 87.19 81 PRO A N 1
ATOM 630 C CA . PRO A 1 81 ? -10.838 0.936 14.643 1.00 87.19 81 PRO A CA 1
ATOM 631 C C . PRO A 1 81 ? -11.826 -0.217 14.403 1.00 87.19 81 PRO A C 1
ATOM 633 O O . PRO A 1 81 ? -11.408 -1.341 14.124 1.00 87.19 81 PRO A O 1
ATOM 636 N N . ILE A 1 82 ? -13.132 0.046 14.509 1.00 87.81 82 ILE A N 1
ATOM 637 C CA . ILE A 1 82 ? -14.190 -0.951 14.310 1.00 87.81 82 ILE A CA 1
ATOM 638 C C . ILE A 1 82 ? -14.397 -1.218 12.819 1.00 87.81 82 ILE A C 1
ATOM 640 O O . ILE A 1 82 ? -14.589 -2.371 12.431 1.00 87.81 82 ILE A O 1
ATOM 644 N N . GLU A 1 83 ? -14.339 -0.182 11.987 1.00 90.44 83 GLU A N 1
ATOM 645 C CA . GLU A 1 83 ? -14.614 -0.278 10.551 1.00 90.44 83 GLU A CA 1
ATOM 646 C C . GLU A 1 83 ? -13.370 -0.650 9.742 1.00 90.44 83 GLU A C 1
ATOM 648 O O . GLU A 1 83 ? -13.431 -1.550 8.899 1.00 90.44 83 GLU A O 1
ATOM 653 N N . ARG A 1 84 ? -12.221 -0.021 10.041 1.00 89.75 84 ARG A N 1
ATOM 654 C CA . ARG A 1 84 ? -10.989 -0.110 9.236 1.00 89.75 84 ARG A CA 1
ATOM 655 C C . ARG A 1 84 ? -10.439 -1.523 9.087 1.00 89.75 84 ARG A C 1
ATOM 657 O O . ARG A 1 84 ? -9.770 -1.824 8.104 1.00 89.75 84 ARG A O 1
ATOM 664 N N . LYS A 1 85 ? -10.764 -2.410 10.031 1.00 88.12 85 LYS A N 1
ATOM 665 C CA . LYS A 1 85 ? -10.404 -3.834 9.983 1.00 88.12 85 LYS A CA 1
ATOM 666 C C . LYS A 1 85 ? -11.009 -4.583 8.793 1.00 88.12 85 LYS A C 1
ATOM 668 O O . LYS A 1 85 ? -10.513 -5.647 8.452 1.00 88.12 85 LYS A O 1
ATOM 673 N N . ASN A 1 86 ? -12.059 -4.036 8.177 1.00 90.44 86 ASN A N 1
ATOM 674 C CA . ASN A 1 86 ? -12.752 -4.635 7.037 1.00 90.44 86 ASN A CA 1
ATOM 675 C C . ASN A 1 86 ? -12.511 -3.882 5.716 1.00 90.44 86 ASN A C 1
ATOM 677 O O . ASN A 1 86 ? -13.034 -4.295 4.686 1.00 90.44 86 ASN A O 1
ATOM 681 N N . TRP A 1 87 ? -11.771 -2.767 5.729 1.00 92.75 87 TRP A N 1
ATOM 682 C CA . TRP A 1 87 ? -11.597 -1.907 4.549 1.00 92.75 87 TRP A CA 1
ATOM 683 C C . TRP A 1 87 ? -10.681 -2.515 3.484 1.00 92.75 87 TRP A C 1
ATOM 685 O O . TRP A 1 87 ? -10.927 -2.358 2.292 1.00 92.75 87 TRP A O 1
ATOM 695 N N . PHE A 1 88 ? -9.644 -3.236 3.908 1.00 92.62 88 PHE A N 1
ATOM 696 C CA . PHE A 1 88 ? -8.653 -3.840 3.017 1.00 92.62 88 PHE A CA 1
ATOM 697 C C . PHE A 1 88 ? -8.543 -5.341 3.320 1.00 92.62 88 PHE A C 1
ATOM 699 O O . PHE A 1 88 ? -7.692 -5.741 4.114 1.00 92.62 88 PHE A O 1
ATOM 706 N N . PRO A 1 89 ? -9.437 -6.174 2.754 1.00 87.62 89 PRO A N 1
ATOM 707 C CA . PRO A 1 89 ? -9.468 -7.610 3.035 1.00 87.62 89 PRO A CA 1
ATOM 708 C C . PRO A 1 89 ? -8.294 -8.373 2.409 1.00 87.62 89 PRO A C 1
ATOM 710 O O . PRO A 1 89 ? -7.950 -9.447 2.891 1.00 87.62 89 PRO A O 1
ATOM 713 N N . ASP A 1 90 ? -7.687 -7.822 1.356 1.00 91.19 90 ASP A N 1
ATOM 714 C CA . ASP A 1 90 ? -6.490 -8.359 0.717 1.00 91.19 90 ASP A CA 1
ATOM 715 C C . ASP A 1 90 ? -5.376 -7.307 0.744 1.00 91.19 90 ASP A C 1
ATOM 717 O O . ASP A 1 90 ? -5.493 -6.233 0.149 1.00 91.19 90 ASP A O 1
ATOM 721 N N . ILE A 1 91 ? -4.307 -7.619 1.474 1.00 92.38 91 ILE A N 1
ATOM 722 C CA . ILE A 1 91 ? -3.105 -6.785 1.592 1.00 92.38 91 ILE A CA 1
ATOM 723 C C . ILE A 1 91 ? -1.861 -7.476 1.030 1.00 92.38 91 ILE A C 1
ATOM 725 O O . ILE A 1 91 ? -0.783 -6.877 1.044 1.00 92.38 91 ILE A O 1
ATOM 729 N N . GLU A 1 92 ? -1.989 -8.708 0.525 1.00 93.69 92 GLU A N 1
ATOM 730 C CA . GLU A 1 92 ? -0.875 -9.483 -0.025 1.00 93.69 92 GLU A CA 1
ATOM 731 C C . GLU A 1 92 ? -0.067 -8.700 -1.075 1.00 93.69 92 GLU A C 1
ATOM 733 O O . GLU A 1 92 ? 1.169 -8.769 -1.049 1.00 93.69 92 GLU A O 1
ATOM 738 N N . PRO A 1 93 ? -0.679 -7.874 -1.955 1.00 94.88 93 PRO A N 1
ATOM 739 C CA . PRO A 1 93 ? 0.101 -7.185 -2.970 1.00 94.88 93 PRO A CA 1
ATOM 740 C C . PRO A 1 93 ? 1.142 -6.192 -2.444 1.00 94.88 93 PRO A C 1
ATOM 742 O O . PRO A 1 93 ? 2.093 -5.8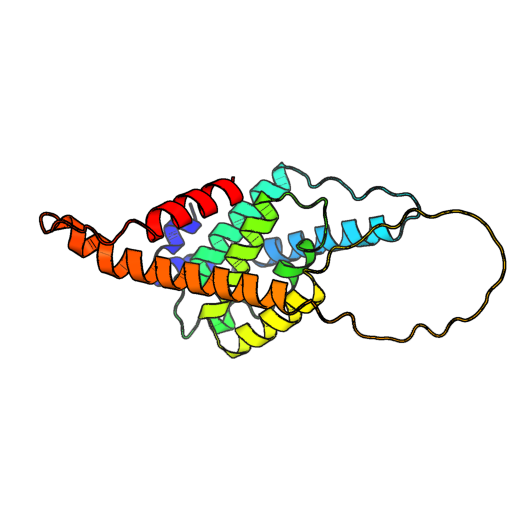88 -3.162 1.00 94.88 93 PRO A O 1
ATOM 745 N N . LEU A 1 94 ? 1.030 -5.729 -1.193 1.00 93.62 94 LEU A N 1
ATOM 746 C CA . LEU A 1 94 ? 2.041 -4.868 -0.563 1.00 93.62 94 LEU A CA 1
ATOM 747 C C . LEU A 1 94 ? 3.382 -5.588 -0.345 1.00 93.62 94 LEU A C 1
ATOM 749 O O . LEU A 1 94 ? 4.427 -4.943 -0.263 1.00 93.62 94 LEU A O 1
ATOM 753 N N . PHE A 1 95 ? 3.367 -6.917 -0.256 1.00 91.56 95 PHE A N 1
ATOM 754 C CA . PHE A 1 95 ? 4.540 -7.725 0.077 1.00 91.56 95 PHE A CA 1
ATOM 755 C C . PHE A 1 95 ? 5.313 -8.164 -1.162 1.00 91.56 95 PHE A C 1
ATOM 757 O O . PHE A 1 95 ? 6.539 -8.268 -1.130 1.00 91.56 95 PHE A O 1
ATOM 764 N N . LYS A 1 96 ? 4.603 -8.354 -2.276 1.00 91.31 96 LYS A N 1
ATOM 765 C CA . LYS A 1 96 ? 5.110 -8.943 -3.521 1.00 91.31 96 LYS A CA 1
ATOM 766 C C . LYS A 1 96 ? 6.379 -8.286 -4.058 1.00 91.31 96 LYS A C 1
ATOM 768 O O . LYS A 1 96 ? 7.211 -8.957 -4.652 1.00 91.31 96 LYS A O 1
ATOM 773 N N . LEU A 1 97 ? 6.556 -6.983 -3.843 1.00 90.81 97 LEU A N 1
ATOM 774 C CA . LEU A 1 97 ? 7.702 -6.234 -4.368 1.00 90.81 97 LEU A CA 1
ATOM 775 C C . LEU A 1 97 ? 8.920 -6.185 -3.423 1.00 90.81 97 LEU A C 1
ATOM 777 O O . LEU A 1 97 ? 9.979 -5.702 -3.824 1.00 90.81 97 LEU A O 1
ATOM 781 N N . LEU A 1 98 ? 8.815 -6.668 -2.180 1.00 87.50 98 LEU A N 1
ATOM 782 C CA . LEU A 1 98 ? 9.871 -6.503 -1.169 1.00 87.50 98 LEU A CA 1
ATOM 783 C C . LEU A 1 98 ? 11.165 -7.264 -1.520 1.00 87.50 98 LEU A C 1
ATOM 785 O O . LEU A 1 98 ? 12.263 -6.713 -1.357 1.00 87.50 98 LEU A O 1
ATOM 789 N N . GLY A 1 99 ? 11.037 -8.479 -2.060 1.00 82.62 99 GLY A N 1
ATOM 790 C CA . GLY A 1 99 ? 12.153 -9.378 -2.377 1.00 82.62 99 GLY A CA 1
ATOM 791 C C . GLY A 1 99 ? 12.951 -9.047 -3.646 1.00 82.62 99 GLY A C 1
ATOM 792 O O . GLY A 1 99 ? 14.033 -9.601 -3.842 1.00 82.62 99 GLY A O 1
ATOM 793 N N . TYR A 1 100 ? 12.470 -8.135 -4.501 1.00 85.19 100 TYR A N 1
ATOM 794 C CA . TYR A 1 100 ? 13.116 -7.807 -5.781 1.00 85.19 100 TYR A CA 1
ATOM 795 C C . TYR A 1 100 ? 14.167 -6.705 -5.635 1.00 85.19 100 TYR A C 1
ATOM 797 O O . TYR A 1 100 ? 13.864 -5.617 -5.148 1.00 85.19 100 TYR A O 1
ATOM 805 N N . GLU A 1 101 ? 15.403 -6.945 -6.069 1.00 82.75 101 GLU A N 1
ATOM 806 C CA . GLU A 1 101 ? 16.513 -5.982 -5.937 1.00 82.75 101 GLU A CA 1
ATOM 807 C C . GLU A 1 101 ? 16.291 -4.689 -6.736 1.00 82.75 101 GLU A C 1
ATOM 809 O O . GLU A 1 101 ? 16.608 -3.609 -6.246 1.00 82.75 101 GLU A O 1
ATOM 814 N N . ASN A 1 102 ? 15.649 -4.781 -7.903 1.00 86.62 102 ASN A N 1
ATOM 815 C CA . ASN A 1 102 ? 15.392 -3.650 -8.803 1.00 86.62 102 ASN A CA 1
ATOM 816 C C . ASN A 1 102 ? 14.325 -2.666 -8.296 1.00 86.62 102 ASN A C 1
ATOM 818 O O . ASN A 1 102 ? 14.101 -1.623 -8.909 1.00 86.62 102 ASN A O 1
ATOM 822 N N . VAL A 1 103 ? 13.636 -2.985 -7.198 1.00 89.69 103 VAL A N 1
ATOM 823 C CA . VAL A 1 103 ? 12.655 -2.078 -6.596 1.00 89.69 103 VAL A CA 1
ATOM 824 C C . VAL A 1 103 ? 13.403 -1.007 -5.791 1.00 89.69 103 VAL A C 1
ATOM 826 O O . VAL A 1 103 ? 14.141 -1.365 -4.867 1.00 89.69 103 VAL A O 1
ATOM 829 N N . PRO A 1 104 ? 13.199 0.297 -6.074 1.00 90.12 104 PRO A N 1
ATOM 830 C CA . PRO A 1 104 ? 13.946 1.367 -5.426 1.00 90.12 104 PRO A CA 1
ATOM 831 C C . PRO A 1 104 ? 13.850 1.322 -3.891 1.00 90.12 104 PRO A C 1
ATOM 833 O O . PRO A 1 104 ? 12.750 1.122 -3.357 1.00 90.12 104 PRO A O 1
ATOM 836 N N . PRO A 1 105 ? 14.951 1.572 -3.152 1.00 87.81 105 PRO A N 1
ATOM 837 C CA . PRO A 1 105 ? 14.957 1.500 -1.688 1.00 87.81 105 PRO A CA 1
ATOM 838 C C . PRO A 1 105 ? 13.877 2.359 -1.018 1.00 87.81 105 PRO A C 1
ATOM 840 O O . PRO A 1 105 ? 13.218 1.906 -0.082 1.00 87.81 105 PRO A O 1
ATOM 843 N N . TYR A 1 106 ? 13.629 3.567 -1.535 1.00 88.12 106 TYR A N 1
ATOM 844 C CA . TYR A 1 106 ? 12.606 4.472 -1.004 1.00 88.12 106 TYR A CA 1
ATOM 845 C C . TYR A 1 106 ? 11.176 3.923 -1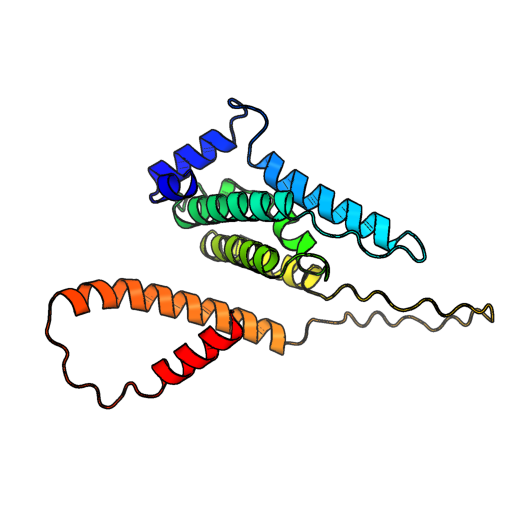.178 1.00 88.12 106 TYR A C 1
ATOM 847 O O . TYR A 1 106 ? 10.334 4.105 -0.297 1.00 88.12 106 TYR A O 1
ATOM 855 N N . LEU A 1 107 ? 10.900 3.210 -2.278 1.00 93.31 107 LEU A N 1
ATOM 856 C CA . LEU A 1 107 ? 9.609 2.564 -2.521 1.00 93.31 107 LEU A CA 1
ATOM 857 C C . LEU A 1 107 ? 9.432 1.364 -1.587 1.00 93.31 107 LEU A C 1
ATOM 859 O O . LEU A 1 107 ? 8.375 1.225 -0.974 1.00 93.31 107 LEU A O 1
ATOM 863 N N . LYS A 1 108 ? 10.482 0.553 -1.387 1.00 89.06 108 LYS A N 1
ATOM 864 C CA . LYS A 1 108 ? 10.457 -0.508 -0.367 1.00 89.06 108 LYS A CA 1
ATOM 865 C C . LYS A 1 108 ? 10.203 0.060 1.029 1.00 89.06 108 LYS A C 1
ATOM 867 O O . LYS A 1 108 ? 9.429 -0.511 1.788 1.00 89.06 108 LYS A O 1
ATOM 872 N N . GLY A 1 109 ? 10.815 1.197 1.365 1.00 86.69 109 GLY A N 1
ATOM 873 C CA . GLY A 1 109 ? 10.554 1.910 2.616 1.00 86.69 109 GLY A CA 1
ATOM 874 C C . GLY A 1 109 ? 9.085 2.319 2.770 1.00 86.69 109 GLY A C 1
ATOM 875 O O . GLY A 1 109 ? 8.497 2.101 3.827 1.00 86.69 109 GLY A O 1
ATOM 876 N N . ALA A 1 110 ? 8.464 2.849 1.713 1.00 91.25 110 ALA A N 1
ATOM 877 C CA . ALA A 1 110 ? 7.042 3.198 1.718 1.00 91.25 110 ALA A CA 1
ATOM 878 C C . ALA A 1 110 ? 6.129 1.968 1.877 1.00 91.25 110 ALA A C 1
ATOM 880 O O . ALA A 1 110 ? 5.179 2.018 2.657 1.00 91.25 110 ALA A O 1
ATOM 881 N N . LEU A 1 111 ? 6.439 0.853 1.201 1.00 92.56 111 LEU A N 1
ATOM 882 C CA . LEU A 1 111 ? 5.710 -0.414 1.357 1.00 92.56 111 LEU A CA 1
ATOM 883 C C . LEU A 1 111 ? 5.763 -0.904 2.805 1.00 92.56 111 LEU A C 1
ATOM 885 O O . LEU A 1 111 ? 4.727 -1.213 3.388 1.00 92.56 111 LEU A O 1
ATOM 889 N N . ARG A 1 112 ? 6.953 -0.897 3.418 1.00 88.50 112 ARG A N 1
ATOM 890 C CA . ARG A 1 112 ? 7.137 -1.302 4.819 1.00 88.50 112 ARG A CA 1
ATOM 891 C C . ARG A 1 112 ? 6.342 -0.431 5.786 1.00 88.50 112 ARG A C 1
ATOM 893 O O . ARG A 1 112 ? 5.662 -0.966 6.656 1.00 88.50 112 ARG A O 1
ATOM 900 N N . LYS A 1 113 ? 6.361 0.893 5.602 1.00 89.06 113 LYS A N 1
ATOM 901 C CA . LYS A 1 113 ? 5.564 1.828 6.417 1.00 89.06 113 LYS A CA 1
ATOM 902 C C . LYS A 1 113 ? 4.062 1.584 6.279 1.00 89.06 113 LYS A C 1
ATOM 904 O O . LYS A 1 113 ? 3.347 1.590 7.279 1.00 89.06 113 LYS A O 1
ATOM 909 N N . ALA A 1 114 ? 3.585 1.328 5.060 1.00 91.69 114 ALA A N 1
ATOM 910 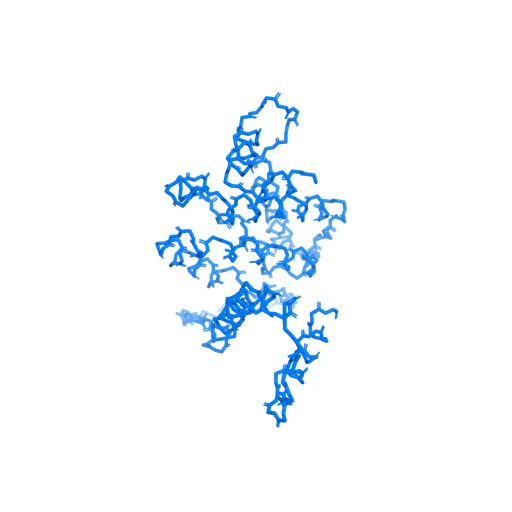C CA . ALA A 1 114 ? 2.189 0.981 4.828 1.00 91.69 114 ALA A CA 1
ATOM 911 C C . ALA A 1 114 ? 1.822 -0.347 5.513 1.00 91.69 114 ALA A C 1
ATOM 913 O O . ALA A 1 114 ? 0.848 -0.382 6.258 1.00 91.69 114 ALA A O 1
ATOM 914 N N . ILE A 1 115 ? 2.626 -1.403 5.354 1.00 89.12 115 ILE A N 1
ATOM 915 C CA . ILE A 1 115 ? 2.423 -2.702 6.021 1.00 89.12 115 ILE A CA 1
ATOM 916 C C . ILE A 1 115 ? 2.377 -2.540 7.546 1.00 89.12 115 ILE A C 1
ATOM 918 O O . ILE A 1 115 ? 1.469 -3.057 8.193 1.00 89.12 115 ILE A O 1
ATOM 922 N N . ALA A 1 116 ? 3.305 -1.773 8.125 1.00 85.50 116 ALA A N 1
ATOM 923 C CA . ALA A 1 116 ? 3.359 -1.544 9.567 1.00 85.50 116 ALA A CA 1
ATOM 924 C C . ALA A 1 116 ? 2.069 -0.907 10.115 1.00 85.50 116 ALA A C 1
ATOM 926 O O . ALA A 1 116 ? 1.637 -1.245 11.218 1.00 85.50 116 ALA A O 1
ATOM 927 N N . SER A 1 117 ? 1.401 -0.043 9.340 1.00 87.44 117 SER A N 1
ATOM 928 C CA . SER A 1 117 ? 0.130 0.564 9.762 1.00 87.44 117 SER A CA 1
ATOM 929 C C . SER A 1 117 ? -0.991 -0.461 9.984 1.00 87.44 117 SER A C 1
ATOM 931 O O . SER A 1 117 ? -1.847 -0.253 10.843 1.00 87.44 117 SER A O 1
ATOM 933 N N . PHE A 1 118 ? -0.955 -1.602 9.290 1.00 85.31 118 PHE A N 1
ATOM 934 C CA . PHE A 1 118 ? -1.948 -2.668 9.431 1.00 85.31 118 PHE A CA 1
ATOM 935 C C . PHE A 1 118 ? -1.775 -3.512 10.702 1.00 85.31 118 PHE A C 1
ATOM 937 O O . PHE A 1 118 ? -2.737 -4.121 11.167 1.00 85.31 118 PHE A O 1
ATOM 944 N N . ILE A 1 119 ? -0.590 -3.516 11.318 1.00 79.81 119 ILE A N 1
ATOM 945 C CA . ILE A 1 119 ? -0.312 -4.294 12.540 1.00 79.81 119 ILE A CA 1
ATOM 946 C C . ILE A 1 119 ? -1.214 -3.838 13.696 1.00 79.81 119 ILE A C 1
ATOM 948 O O . ILE A 1 119 ? -1.716 -4.659 14.461 1.00 79.81 119 ILE A O 1
ATOM 952 N N . GLN A 1 120 ? -1.487 -2.533 13.781 1.00 73.88 120 GLN A N 1
ATOM 953 C CA . GLN A 1 120 ? -2.330 -1.934 14.825 1.00 73.88 120 GLN A CA 1
ATOM 954 C C . GLN A 1 120 ? -3.840 -2.046 14.543 1.00 73.88 120 GLN A C 1
ATOM 956 O O . GLN A 1 120 ? -4.663 -1.530 15.304 1.00 73.88 120 GLN A O 1
ATOM 961 N N . VAL A 1 121 ? -4.236 -2.677 13.434 1.00 76.25 121 VAL A N 1
ATOM 962 C CA . VAL A 1 121 ? -5.646 -2.790 13.036 1.00 76.25 121 VAL A CA 1
ATOM 963 C C . VAL A 1 121 ? -6.317 -3.998 13.680 1.00 76.25 121 VAL A C 1
ATOM 965 O O . VAL A 1 121 ? -7.447 -3.889 14.154 1.00 76.25 121 VAL A O 1
ATOM 968 N N . SER A 1 122 ? -5.650 -5.153 13.692 1.00 71.06 122 SER A N 1
ATOM 969 C CA . SER A 1 122 ? -6.198 -6.388 14.255 1.00 71.06 122 SER A CA 1
ATOM 970 C C . SER A 1 122 ? -5.085 -7.392 14.571 1.00 71.06 122 SER A C 1
ATOM 972 O O . SER A 1 122 ? -4.220 -7.607 13.720 1.00 71.06 122 SER A O 1
ATOM 974 N N . PRO A 1 123 ? -5.140 -8.091 15.723 1.00 70.25 123 PRO A N 1
ATOM 975 C CA . PRO A 1 123 ? -4.222 -9.189 16.028 1.00 70.25 123 PRO A CA 1
ATOM 976 C C . PRO A 1 123 ? -4.218 -10.295 14.962 1.00 70.25 123 PRO A C 1
ATOM 978 O O . PRO A 1 123 ? -3.169 -10.832 14.646 1.00 70.25 123 PRO A O 1
ATOM 981 N N . VAL A 1 124 ? -5.366 -10.591 14.345 1.00 72.75 124 VAL A N 1
ATOM 982 C CA . VAL A 1 124 ? -5.461 -11.604 13.272 1.00 72.75 124 VAL A CA 1
ATOM 983 C C . VAL A 1 124 ? -4.686 -11.169 12.024 1.00 72.75 124 VAL A C 1
ATOM 985 O O . VAL A 1 124 ? -4.074 -11.981 11.328 1.00 72.75 124 VAL A O 1
ATOM 988 N N . LEU A 1 125 ? -4.690 -9.864 11.744 1.00 76.75 125 LEU A N 1
ATOM 989 C CA . LEU A 1 125 ? -3.959 -9.312 10.612 1.00 76.75 125 LEU A CA 1
ATOM 990 C C . LEU A 1 125 ? -2.451 -9.344 10.866 1.00 76.75 125 LEU A C 1
ATOM 992 O O . LEU A 1 125 ? -1.694 -9.567 9.930 1.00 76.75 125 LEU A O 1
ATOM 996 N N . LYS A 1 126 ? -2.021 -9.214 12.128 1.00 75.88 126 LYS A N 1
ATOM 997 C CA . LYS A 1 126 ? -0.626 -9.405 12.538 1.00 75.88 126 LYS A CA 1
ATOM 998 C C . LYS A 1 126 ? -0.105 -10.777 12.097 1.00 75.88 126 LYS A C 1
ATOM 1000 O O . LYS A 1 126 ? 0.866 -10.833 11.357 1.00 75.88 126 LYS A O 1
ATOM 1005 N N . ASP A 1 127 ? -0.779 -11.866 12.454 1.00 77.19 127 ASP A N 1
ATOM 1006 C CA . ASP A 1 127 ? -0.317 -13.216 12.086 1.00 77.19 127 ASP A CA 1
ATOM 1007 C C . ASP A 1 127 ? -0.241 -13.406 10.560 1.00 77.19 127 ASP A C 1
ATOM 1009 O O . ASP A 1 127 ? 0.705 -13.994 10.032 1.00 77.19 127 ASP A O 1
ATOM 1013 N N . THR A 1 128 ? -1.202 -12.827 9.837 1.00 85.00 128 THR A N 1
ATOM 1014 C CA . THR A 1 128 ? -1.229 -12.840 8.367 1.00 85.00 128 THR A CA 1
ATOM 1015 C C . THR A 1 128 ? -0.049 -12.062 7.768 1.00 85.00 128 THR A C 1
ATOM 1017 O O . THR A 1 128 ? 0.639 -12.564 6.881 1.00 85.00 128 THR A O 1
ATOM 1020 N N . ILE A 1 129 ? 0.238 -10.860 8.284 1.00 83.50 129 ILE A N 1
ATOM 1021 C CA . ILE A 1 129 ? 1.395 -10.040 7.887 1.00 83.50 129 ILE A CA 1
ATOM 1022 C C . ILE A 1 129 ? 2.699 -10.811 8.116 1.00 83.50 129 ILE A C 1
ATOM 1024 O O . ILE A 1 129 ? 3.583 -10.777 7.262 1.00 83.50 129 ILE A O 1
ATOM 1028 N N . TRP A 1 130 ? 2.817 -11.525 9.238 1.00 79.56 130 TRP A N 1
ATOM 1029 C CA . TRP A 1 130 ? 4.000 -12.331 9.546 1.00 79.56 130 TRP A CA 1
ATOM 1030 C C . TRP A 1 130 ? 4.191 -13.436 8.507 1.00 79.56 130 TRP A C 1
ATOM 1032 O O . TRP A 1 130 ? 5.277 -13.547 7.941 1.00 79.56 130 TRP A O 1
ATOM 1042 N N . SER A 1 131 ? 3.129 -14.180 8.179 1.00 83.31 131 SER A N 1
ATOM 1043 C CA . SER A 1 131 ? 3.173 -15.208 7.130 1.00 83.31 131 SER A CA 1
ATOM 1044 C C . SER A 1 131 ? 3.624 -14.639 5.779 1.00 83.31 131 SER A C 1
ATOM 1046 O O . SER A 1 131 ? 4.413 -15.270 5.076 1.00 83.31 131 SER A O 1
ATOM 1048 N N . TYR A 1 132 ? 3.159 -13.444 5.403 1.00 85.50 132 TYR A N 1
ATOM 1049 C CA . TYR A 1 132 ? 3.586 -12.811 4.155 1.00 85.50 132 TYR A CA 1
ATOM 1050 C C . TYR A 1 132 ? 5.041 -12.333 4.191 1.00 85.50 132 TYR A C 1
ATOM 1052 O O . TYR A 1 132 ? 5.753 -12.485 3.199 1.00 85.50 132 TYR A O 1
ATOM 1060 N N . LEU A 1 133 ? 5.529 -11.793 5.310 1.00 79.50 133 LEU A N 1
ATOM 1061 C CA . LEU A 1 133 ? 6.938 -11.396 5.427 1.00 79.50 133 LEU A CA 1
ATOM 1062 C C . LEU A 1 133 ? 7.879 -12.596 5.273 1.00 79.50 133 LEU A C 1
ATOM 1064 O O . LEU A 1 133 ? 8.892 -12.486 4.581 1.00 79.50 133 LEU A O 1
ATOM 1068 N N . GLU A 1 134 ? 7.526 -13.747 5.850 1.00 77.44 134 GLU A N 1
ATOM 1069 C CA . GLU A 1 134 ? 8.296 -14.985 5.679 1.00 77.44 134 GLU A CA 1
ATOM 1070 C C . GLU A 1 134 ? 8.353 -15.438 4.214 1.00 77.44 134 GLU A C 1
ATOM 1072 O O . GLU A 1 134 ? 9.382 -15.938 3.758 1.00 77.44 134 GLU A O 1
ATOM 1077 N N . GLN A 1 135 ? 7.265 -15.235 3.473 1.00 80.38 135 GLN A N 1
ATOM 1078 C CA . GLN A 1 135 ? 7.156 -15.620 2.071 1.00 80.38 135 GLN A CA 1
ATOM 1079 C C . GLN A 1 135 ? 7.888 -14.659 1.120 1.00 80.38 135 GLN A C 1
ATOM 1081 O O . GLN A 1 135 ? 8.482 -15.112 0.141 1.00 80.38 135 GLN A O 1
ATOM 1086 N N . TYR A 1 136 ? 7.842 -13.348 1.380 1.00 76.88 136 TYR A N 1
ATOM 1087 C CA . TYR A 1 136 ? 8.174 -12.325 0.381 1.00 76.88 136 TYR A CA 1
ATOM 1088 C C . TYR A 1 136 ? 9.415 -11.462 0.688 1.00 76.88 136 TYR A C 1
ATOM 1090 O O . TYR A 1 136 ? 9.949 -10.850 -0.236 1.00 76.88 136 TYR A O 1
ATOM 1098 N N . ASP A 1 137 ? 9.916 -11.398 1.932 1.00 66.62 137 ASP A N 1
ATOM 1099 C CA . ASP A 1 137 ? 11.115 -10.595 2.285 1.00 66.62 137 ASP A CA 1
ATOM 1100 C C . ASP A 1 137 ? 12.442 -11.367 2.075 1.00 66.62 137 ASP A C 1
ATOM 1102 O O . ASP A 1 137 ? 13.533 -10.909 2.436 1.00 66.62 137 ASP A O 1
ATOM 1106 N N . LEU A 1 138 ? 12.383 -12.558 1.468 1.00 63.19 138 LEU A N 1
ATOM 1107 C CA . LEU A 1 138 ? 13.570 -13.308 1.061 1.00 63.19 138 LEU A CA 1
ATOM 1108 C C . LEU A 1 138 ? 14.142 -12.731 -0.251 1.00 63.19 138 LEU A C 1
ATOM 1110 O O . LEU A 1 138 ? 13.388 -12.510 -1.199 1.00 63.19 138 LEU A O 1
ATOM 1114 N N . PRO A 1 139 ? 15.465 -12.483 -0.340 1.00 60.31 139 PRO A N 1
ATOM 1115 C CA . PRO A 1 139 ? 16.072 -11.957 -1.558 1.00 60.31 139 PRO A CA 1
ATOM 1116 C C . PRO A 1 139 ? 15.927 -12.966 -2.700 1.00 60.31 139 PRO A C 1
ATOM 1118 O O . PRO A 1 139 ? 16.320 -14.128 -2.568 1.00 60.31 139 PRO A O 1
ATOM 1121 N N . VAL A 1 140 ? 15.382 -12.517 -3.829 1.00 59.03 140 VAL A N 1
ATOM 1122 C CA . VAL A 1 140 ? 15.271 -13.336 -5.039 1.00 59.03 140 VAL A CA 1
ATOM 1123 C C . VAL A 1 140 ? 16.632 -13.347 -5.743 1.00 59.03 140 VAL A C 1
ATOM 1125 O O . VAL A 1 140 ? 16.965 -12.429 -6.485 1.00 59.03 140 VAL A O 1
ATOM 1128 N N . VAL A 1 141 ? 17.445 -14.375 -5.479 1.00 49.38 141 VAL A N 1
ATOM 1129 C CA . VAL A 1 141 ? 18.790 -14.517 -6.064 1.00 49.38 141 VAL A CA 1
ATOM 1130 C C . VAL A 1 141 ? 18.691 -14.986 -7.519 1.00 49.38 141 VAL A C 1
ATOM 1132 O O . VAL A 1 141 ? 18.262 -16.108 -7.788 1.00 49.38 141 VAL A O 1
ATOM 1135 N N . VAL A 1 142 ? 19.153 -14.161 -8.460 1.00 46.88 142 VAL A N 1
ATOM 1136 C CA . VAL A 1 142 ? 19.463 -14.589 -9.834 1.00 46.88 142 VAL A CA 1
ATOM 1137 C C . VAL A 1 142 ? 20.857 -15.220 -9.859 1.00 46.88 142 VAL A C 1
ATOM 1139 O O . VAL A 1 142 ? 21.875 -14.534 -9.833 1.00 46.88 142 VAL A O 1
ATOM 1142 N N . GLY A 1 143 ? 20.918 -16.553 -9.861 1.00 35.22 143 GLY A N 1
ATOM 1143 C CA . GLY A 1 143 ? 22.176 -17.276 -10.057 1.00 35.22 143 GLY A CA 1
ATOM 1144 C C . GLY A 1 143 ? 22.661 -17.174 -11.513 1.00 35.22 143 GLY A C 1
ATOM 1145 O O . GLY A 1 143 ? 21.832 -17.210 -12.424 1.00 35.22 143 GLY A O 1
ATOM 1146 N N . PRO A 1 144 ? 23.978 -17.076 -11.777 1.00 33.53 144 PRO A N 1
ATOM 1147 C CA . PRO A 1 144 ? 24.491 -17.136 -13.139 1.00 33.53 144 PRO A CA 1
ATOM 1148 C C . PRO A 1 144 ? 24.287 -18.546 -13.711 1.00 33.53 144 PRO A C 1
ATOM 1150 O O . PRO A 1 144 ? 24.729 -19.540 -13.134 1.00 33.53 144 PRO A O 1
ATOM 1153 N N . THR A 1 145 ? 23.624 -18.645 -14.864 1.00 38.62 145 THR A N 1
ATOM 1154 C CA . THR A 1 145 ? 23.518 -19.889 -15.639 1.00 38.62 145 THR A CA 1
ATOM 1155 C C . THR A 1 145 ? 24.882 -20.247 -16.227 1.00 38.62 145 THR A C 1
ATOM 1157 O O . THR A 1 145 ? 25.255 -19.764 -17.296 1.00 38.62 145 THR A O 1
ATOM 1160 N N . THR A 1 146 ? 25.637 -21.111 -15.551 1.00 34.03 146 THR A N 1
ATOM 1161 C CA . THR A 1 146 ? 26.791 -21.774 -16.164 1.00 34.03 146 THR A CA 1
ATOM 1162 C C . THR A 1 146 ? 26.271 -22.869 -17.088 1.00 34.03 146 THR A C 1
ATOM 1164 O O . THR A 1 146 ? 25.732 -23.880 -16.642 1.00 34.03 146 THR A O 1
ATOM 1167 N N . GLY A 1 147 ? 26.396 -22.656 -18.396 1.00 38.94 147 GLY A N 1
ATOM 1168 C CA . GLY A 1 147 ? 26.118 -23.683 -19.387 1.00 38.94 147 GLY A CA 1
ATOM 1169 C C . GLY A 1 147 ? 27.128 -24.825 -19.290 1.00 38.94 147 GLY A C 1
ATOM 1170 O O . GLY A 1 147 ? 28.329 -24.601 -19.401 1.00 38.94 147 GLY A O 1
ATOM 1171 N N . SER A 1 148 ? 26.649 -26.052 -19.104 1.00 29.58 148 SER A N 1
ATOM 1172 C CA . SER A 1 148 ? 27.178 -27.264 -19.750 1.00 29.58 148 SER A CA 1
ATOM 1173 C C . SER A 1 148 ? 26.271 -28.451 -19.423 1.00 29.58 148 SER A C 1
ATOM 1175 O O . SER A 1 148 ? 26.027 -28.774 -18.266 1.00 29.58 148 SER A O 1
ATOM 1177 N N . ASN A 1 149 ? 25.776 -29.112 -20.471 1.00 39.31 149 ASN A N 1
ATOM 1178 C CA . ASN A 1 149 ? 25.288 -30.485 -20.394 1.00 39.31 149 ASN A CA 1
ATOM 1179 C C . ASN A 1 149 ? 26.337 -31.352 -19.688 1.00 39.31 149 ASN A C 1
ATOM 1181 O O . ASN A 1 149 ? 27.458 -31.406 -20.184 1.00 39.31 149 ASN A O 1
ATOM 1185 N N . LEU A 1 150 ? 25.961 -32.046 -18.610 1.00 33.81 150 LEU A N 1
ATOM 1186 C CA . LEU A 1 150 ? 26.362 -33.425 -18.307 1.00 33.81 150 LEU A CA 1
ATOM 1187 C C . LEU A 1 150 ? 25.636 -33.927 -17.044 1.00 33.81 150 LEU A C 1
ATOM 1189 O O . LEU A 1 150 ? 25.810 -33.409 -15.950 1.00 33.81 150 LEU A O 1
ATOM 1193 N N . GLN A 1 151 ? 24.852 -34.985 -17.256 1.00 32.91 151 GLN A N 1
ATOM 1194 C CA . GLN A 1 151 ? 24.417 -35.999 -16.291 1.00 32.91 151 GLN A CA 1
ATOM 1195 C C . GLN A 1 151 ? 23.544 -35.560 -15.106 1.00 32.91 151 GLN A C 1
ATOM 1197 O O . GLN A 1 151 ? 23.983 -35.192 -14.022 1.00 32.91 151 GLN A O 1
ATOM 1202 N N . GLN A 1 152 ? 22.252 -35.789 -15.334 1.00 41.97 152 GLN A N 1
ATOM 1203 C CA . GLN A 1 152 ? 21.229 -36.147 -14.363 1.00 41.97 152 GLN A CA 1
ATOM 1204 C C . GLN A 1 152 ? 21.778 -37.114 -13.293 1.00 41.97 152 GLN A C 1
ATOM 1206 O O . GLN A 1 152 ? 21.809 -38.328 -13.481 1.00 41.97 152 GLN A O 1
ATOM 1211 N N . MET A 1 153 ? 22.181 -36.568 -12.148 1.00 26.80 153 MET A N 1
ATOM 1212 C CA . MET A 1 153 ? 22.178 -37.278 -10.874 1.00 26.80 153 MET A CA 1
ATOM 1213 C C . MET A 1 153 ? 21.123 -36.620 -9.996 1.00 26.80 153 MET A C 1
ATOM 1215 O O . MET A 1 153 ? 21.233 -35.460 -9.604 1.00 26.80 153 MET A O 1
ATOM 1219 N N . SER A 1 154 ? 20.061 -37.375 -9.729 1.00 35.53 154 SER A N 1
ATOM 1220 C CA . SER A 1 154 ? 19.044 -37.055 -8.741 1.00 35.53 154 SER A CA 1
ATOM 1221 C C . SER A 1 154 ? 19.687 -37.013 -7.357 1.00 35.53 154 SER A C 1
ATOM 1223 O O . SER A 1 154 ? 19.801 -38.037 -6.684 1.00 35.53 154 SER A O 1
ATOM 1225 N N . VAL A 1 155 ? 20.111 -35.827 -6.932 1.00 27.22 155 VAL A N 1
ATOM 1226 C CA . VAL A 1 155 ? 20.327 -35.544 -5.516 1.00 27.22 155 VAL A CA 1
ATOM 1227 C C . VAL A 1 155 ? 18.945 -35.238 -4.938 1.00 27.22 155 VAL A C 1
ATOM 1229 O O . VAL A 1 155 ? 18.255 -34.369 -5.481 1.00 27.22 155 VAL A O 1
ATOM 1232 N N . PRO A 1 156 ? 18.478 -35.947 -3.897 1.00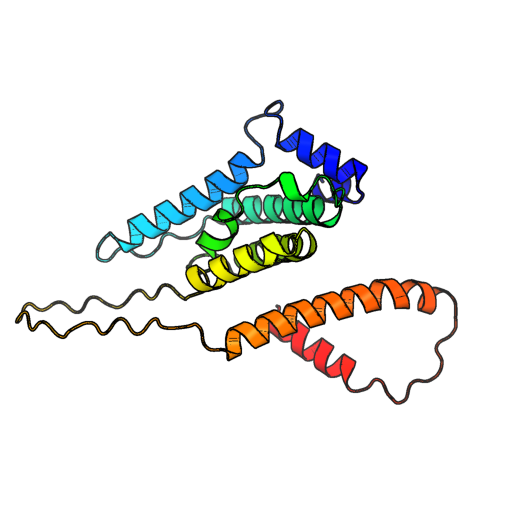 28.30 156 PRO A N 1
ATOM 1233 C CA . PRO A 1 156 ? 17.234 -35.577 -3.248 1.00 28.30 156 PRO A CA 1
ATOM 1234 C C . PRO A 1 156 ? 17.413 -34.157 -2.711 1.00 28.30 156 PRO A C 1
ATOM 1236 O O . PRO A 1 156 ? 18.239 -33.921 -1.831 1.00 28.30 156 PRO A O 1
ATOM 1239 N N . VAL A 1 157 ? 16.659 -33.204 -3.266 1.00 33.03 157 VAL A N 1
ATOM 1240 C CA . VAL A 1 157 ? 16.459 -31.901 -2.635 1.00 33.03 157 VAL A CA 1
ATOM 1241 C C . VAL A 1 157 ? 15.770 -32.209 -1.313 1.00 33.03 157 VAL A C 1
ATOM 1243 O O . VAL A 1 157 ? 14.573 -32.494 -1.245 1.00 33.03 157 VAL A O 1
ATOM 1246 N N . ASN A 1 158 ? 16.570 -32.268 -0.253 1.00 25.55 158 ASN A N 1
ATOM 1247 C CA . ASN A 1 158 ? 16.040 -32.256 1.087 1.00 25.55 158 ASN A CA 1
ATOM 1248 C C . ASN A 1 158 ? 15.397 -30.879 1.240 1.00 25.55 158 ASN A C 1
ATOM 1250 O O . ASN A 1 158 ? 16.084 -29.858 1.219 1.00 25.55 158 ASN A O 1
ATOM 1254 N N . LYS A 1 159 ? 14.065 -30.858 1.290 1.00 35.00 159 LYS A N 1
ATOM 1255 C CA . LYS A 1 159 ? 13.250 -29.674 1.559 1.00 35.00 159 LYS A CA 1
ATOM 1256 C C . LYS A 1 159 ? 13.420 -29.279 3.026 1.00 35.00 159 LYS A C 1
ATOM 1258 O O . LYS A 1 159 ? 12.458 -29.275 3.789 1.00 35.00 159 LYS A O 1
ATOM 1263 N N . GLU A 1 160 ? 14.642 -28.964 3.434 1.00 30.16 160 GLU A N 1
ATOM 1264 C CA . GLU A 1 160 ? 14.836 -28.160 4.624 1.00 30.16 160 GLU A CA 1
ATOM 1265 C C . GLU A 1 160 ? 14.374 -26.756 4.254 1.00 30.16 160 GLU A C 1
ATOM 1267 O O . GLU A 1 160 ? 15.053 -25.991 3.574 1.00 30.16 160 GLU A O 1
ATOM 1272 N N . ILE A 1 161 ? 13.124 -26.495 4.625 1.00 40.47 161 ILE A N 1
ATOM 1273 C CA . ILE A 1 161 ? 12.510 -25.181 4.736 1.00 40.47 161 ILE A CA 1
ATOM 1274 C C . ILE A 1 161 ? 13.579 -24.242 5.292 1.00 40.47 161 ILE A C 1
ATOM 1276 O O . ILE A 1 161 ? 13.933 -24.337 6.470 1.00 40.47 161 ILE A O 1
ATOM 1280 N N . LEU A 1 162 ? 14.121 -23.368 4.443 1.00 36.97 162 LEU A N 1
ATOM 1281 C CA . LEU A 1 162 ? 15.018 -22.306 4.867 1.00 36.97 162 LEU A CA 1
ATOM 1282 C C . LEU A 1 162 ? 14.168 -21.314 5.668 1.00 36.97 162 LEU A C 1
ATOM 1284 O O . LEU A 1 162 ? 13.683 -20.318 5.138 1.00 36.97 162 LEU A O 1
ATOM 1288 N N . LYS A 1 163 ? 13.916 -21.640 6.940 1.00 36.72 163 LYS A N 1
ATOM 1289 C CA . LYS A 1 163 ? 13.271 -20.739 7.890 1.00 36.72 163 LYS A CA 1
ATOM 1290 C C . LYS A 1 163 ? 14.094 -19.449 7.921 1.00 36.72 163 LYS A C 1
ATOM 1292 O O . LYS A 1 163 ? 15.324 -19.537 8.032 1.00 36.72 163 LYS A O 1
ATOM 1297 N N . PRO A 1 164 ? 13.471 -18.264 7.831 1.00 41.88 164 PRO A N 1
ATOM 1298 C CA . PRO A 1 164 ? 14.209 -17.023 7.976 1.00 41.88 164 PRO A CA 1
ATOM 1299 C C . PRO A 1 164 ? 14.939 -17.029 9.321 1.00 41.88 164 PRO A C 1
ATOM 1301 O O . PRO A 1 164 ? 14.408 -17.455 10.348 1.00 41.88 164 PRO A O 1
ATOM 1304 N N . SER A 1 165 ? 16.202 -16.599 9.310 1.00 39.03 165 SER A N 1
ATOM 1305 C CA . SER A 1 165 ? 17.020 -16.573 10.520 1.00 39.03 165 SER A CA 1
ATOM 1306 C C . SER A 1 165 ? 16.301 -15.760 11.614 1.00 39.03 165 SER A C 1
ATOM 1308 O O . SER A 1 165 ? 15.923 -14.616 11.330 1.00 39.03 165 SER A O 1
ATOM 1310 N N . P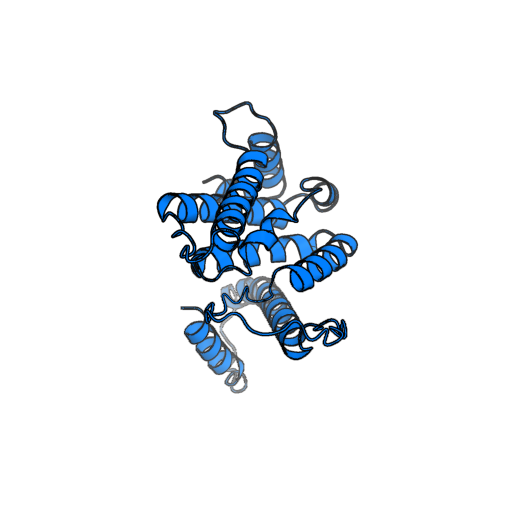RO A 1 166 ? 16.196 -16.259 12.859 1.00 40.88 166 PRO A N 1
ATOM 1311 C CA . PRO A 1 166 ? 15.575 -15.548 13.984 1.00 40.88 166 PRO A CA 1
ATOM 1312 C C . PRO A 1 166 ? 16.086 -14.112 14.181 1.00 40.88 166 PRO A C 1
ATOM 1314 O O . PRO A 1 166 ? 15.381 -13.250 14.686 1.00 40.88 166 PRO A O 1
ATOM 1317 N N . LYS A 1 167 ? 17.307 -13.817 13.716 1.00 41.72 167 LYS A N 1
ATOM 1318 C CA . LYS A 1 167 ? 17.929 -12.487 13.776 1.00 41.72 167 LYS A CA 1
ATOM 1319 C C . LYS A 1 167 ? 17.225 -11.420 12.930 1.00 41.72 167 LYS A C 1
ATOM 1321 O O . LYS A 1 167 ? 17.252 -10.258 13.313 1.00 41.72 167 LYS A O 1
ATOM 1326 N N . ARG A 1 168 ? 16.622 -11.780 11.789 1.00 47.50 168 ARG A N 1
ATOM 1327 C CA . ARG A 1 168 ? 15.860 -10.820 10.964 1.00 47.50 168 ARG A CA 1
ATOM 1328 C C . ARG A 1 168 ? 14.516 -10.496 11.609 1.00 47.50 168 ARG A C 1
ATOM 1330 O O . ARG A 1 168 ? 14.143 -9.335 11.647 1.00 47.50 168 ARG A O 1
ATOM 1337 N N . ILE A 1 169 ? 13.871 -11.506 12.188 1.00 45.75 169 ILE A N 1
ATOM 1338 C CA . ILE A 1 169 ? 12.598 -11.389 12.909 1.00 45.75 169 ILE A CA 1
ATOM 1339 C C . ILE A 1 169 ? 12.763 -10.467 14.125 1.00 45.75 169 ILE A C 1
ATOM 1341 O O . ILE A 1 169 ? 12.064 -9.467 14.236 1.00 45.75 169 ILE A O 1
ATOM 1345 N N . LEU A 1 170 ? 13.789 -10.713 14.945 1.00 46.22 170 LEU A N 1
ATOM 1346 C CA . LEU A 1 170 ? 14.107 -9.875 16.105 1.00 46.22 170 LEU A CA 1
ATOM 1347 C C . LEU A 1 170 ? 14.478 -8.436 15.727 1.00 46.22 170 LEU A C 1
ATOM 1349 O O . LEU A 1 170 ? 14.212 -7.516 16.492 1.00 46.22 170 LEU A O 1
ATOM 1353 N N . LYS A 1 171 ? 15.093 -8.222 14.556 1.00 54.28 171 LYS A N 1
ATOM 1354 C CA . LYS A 1 171 ? 15.422 -6.874 14.079 1.00 54.28 171 LYS A CA 1
ATOM 1355 C C . LYS A 1 171 ? 14.158 -6.081 13.744 1.00 54.28 171 LYS A C 1
ATOM 1357 O O . LYS A 1 171 ? 14.054 -4.935 14.153 1.00 54.28 171 LYS A O 1
ATOM 1362 N N . TRP A 1 172 ? 13.206 -6.688 13.042 1.00 56.75 172 TRP A N 1
ATOM 1363 C CA . TRP A 1 172 ? 11.944 -6.035 12.688 1.00 56.75 172 TRP A CA 1
ATOM 1364 C C . TRP A 1 172 ? 11.031 -5.826 13.898 1.00 56.75 172 TRP A C 1
ATOM 1366 O O . TRP A 1 172 ? 10.432 -4.765 14.023 1.00 56.75 172 TRP A O 1
ATOM 1376 N N . GLU A 1 173 ? 10.951 -6.800 14.809 1.00 50.00 173 GLU A N 1
ATOM 1377 C CA . GLU A 1 173 ? 10.228 -6.641 16.078 1.00 50.00 173 GLU A CA 1
ATOM 1378 C C . GLU A 1 173 ? 10.831 -5.506 16.910 1.00 50.00 173 GLU A C 1
ATOM 1380 O O . GLU A 1 173 ? 10.090 -4.643 17.372 1.00 50.00 173 GLU A O 1
ATOM 1385 N N . ALA A 1 174 ? 12.164 -5.433 17.002 1.00 52.78 174 ALA A N 1
ATOM 1386 C CA . ALA A 1 174 ? 12.847 -4.325 17.658 1.00 52.78 174 ALA A CA 1
ATOM 1387 C C . ALA A 1 174 ? 12.616 -2.986 16.939 1.00 52.78 174 ALA A C 1
ATOM 1389 O O . ALA A 1 174 ? 12.403 -1.981 17.602 1.00 52.78 174 ALA A O 1
ATOM 1390 N N . GLU A 1 175 ? 12.627 -2.941 15.604 1.00 52.50 175 GLU A N 1
ATOM 1391 C CA . GLU A 1 175 ? 12.364 -1.714 14.834 1.00 52.50 175 GLU A CA 1
ATOM 1392 C C . GLU A 1 175 ? 10.921 -1.214 15.027 1.00 52.50 175 GLU A C 1
ATOM 1394 O O . GLU A 1 175 ? 10.711 -0.017 15.223 1.00 52.50 175 GLU A O 1
ATOM 1399 N N . ILE A 1 176 ? 9.934 -2.115 15.048 1.00 55.19 176 ILE A N 1
ATOM 1400 C CA . ILE A 1 176 ? 8.523 -1.781 15.299 1.00 55.19 176 ILE A CA 1
ATOM 1401 C C . ILE A 1 176 ? 8.315 -1.340 16.753 1.00 55.19 176 ILE A C 1
ATOM 1403 O O . ILE A 1 176 ? 7.660 -0.328 16.993 1.00 55.19 176 ILE A O 1
ATOM 1407 N N . GLU A 1 177 ? 8.896 -2.052 17.719 1.00 52.78 177 GLU A N 1
ATOM 1408 C CA . GLU A 1 177 ? 8.795 -1.723 19.145 1.00 52.78 177 GLU A CA 1
ATOM 1409 C C . GLU A 1 177 ? 9.500 -0.394 19.464 1.00 52.78 177 GLU A C 1
ATOM 1411 O O . GLU A 1 177 ? 8.975 0.426 20.219 1.00 52.78 177 GLU A O 1
ATOM 1416 N N . ILE A 1 178 ? 10.637 -0.114 18.815 1.00 49.72 178 ILE A N 1
ATOM 1417 C CA . ILE A 1 178 ? 11.312 1.188 18.871 1.00 49.72 178 ILE A CA 1
ATOM 1418 C C . ILE A 1 178 ? 10.429 2.280 18.256 1.00 49.72 178 ILE A C 1
ATOM 1420 O O . ILE A 1 178 ? 10.282 3.339 18.865 1.00 49.72 178 ILE A O 1
ATOM 1424 N N . GLU A 1 179 ? 9.807 2.063 17.093 1.00 50.81 179 GLU A N 1
ATOM 1425 C CA . GLU A 1 179 ? 8.891 3.054 16.508 1.00 50.81 179 GLU A CA 1
ATOM 1426 C C . GLU A 1 179 ? 7.670 3.325 17.400 1.00 50.81 179 GLU A C 1
ATOM 1428 O O . GLU A 1 179 ? 7.250 4.475 17.549 1.00 50.81 179 GLU A O 1
ATOM 1433 N N . GLU A 1 180 ? 7.098 2.291 18.011 1.00 56.53 180 GLU A N 1
ATOM 1434 C CA . GLU A 1 180 ? 5.939 2.396 18.898 1.00 56.53 180 GLU A CA 1
ATOM 1435 C C . GLU A 1 180 ? 6.293 3.100 20.215 1.00 56.53 180 GLU A C 1
ATOM 1437 O O . GLU A 1 180 ? 5.574 4.004 20.663 1.00 56.53 180 GLU A O 1
ATOM 1442 N N . TYR A 1 181 ? 7.464 2.790 20.775 1.00 46.78 181 TYR A N 1
ATOM 1443 C CA . TYR A 1 181 ? 8.041 3.515 21.902 1.00 46.78 181 TYR A CA 1
ATOM 1444 C C . TYR A 1 181 ? 8.284 4.990 21.554 1.00 46.78 181 TYR A C 1
ATOM 1446 O O . TYR A 1 181 ? 7.914 5.877 22.325 1.00 46.78 181 TYR A O 1
ATOM 1454 N N . MET A 1 182 ? 8.819 5.286 20.367 1.00 45.97 182 MET A N 1
ATOM 1455 C CA . MET A 1 182 ? 9.070 6.658 19.914 1.00 45.97 182 MET A CA 1
ATOM 1456 C C . MET A 1 182 ? 7.778 7.446 19.666 1.00 45.97 182 MET A C 1
ATOM 1458 O O . MET A 1 182 ? 7.692 8.607 20.066 1.00 45.97 182 MET A O 1
ATOM 1462 N N . LYS A 1 183 ? 6.739 6.834 19.081 1.00 55.25 183 LYS A N 1
ATOM 1463 C CA . LYS A 1 183 ? 5.404 7.449 18.934 1.00 55.25 183 LYS A CA 1
ATOM 1464 C C . LYS A 1 183 ? 4.795 7.782 20.296 1.00 55.25 183 LYS A C 1
ATOM 1466 O O . LYS A 1 183 ? 4.283 8.886 20.488 1.00 55.25 183 LYS A O 1
ATOM 1471 N N . THR A 1 184 ? 4.920 6.866 21.253 1.00 54.91 184 THR A N 1
ATOM 1472 C CA . THR A 1 184 ? 4.460 7.049 22.636 1.00 54.91 184 THR A CA 1
ATOM 1473 C C . THR A 1 184 ? 5.228 8.167 23.339 1.00 54.91 184 THR A C 1
ATOM 1475 O O . THR A 1 184 ? 4.632 9.011 24.010 1.00 54.91 184 THR A O 1
ATOM 1478 N N . LEU A 1 185 ? 6.548 8.223 23.151 1.00 45.50 185 LEU A N 1
ATOM 1479 C CA . LEU A 1 185 ? 7.403 9.258 23.721 1.00 45.50 185 LEU A CA 1
ATOM 1480 C C . LEU A 1 185 ? 7.064 10.636 23.138 1.00 45.50 185 LEU A C 1
ATOM 1482 O O . LEU A 1 185 ? 6.869 11.582 23.893 1.00 45.50 185 LEU A O 1
ATOM 1486 N N . ILE A 1 186 ? 6.908 10.758 21.818 1.00 51.53 186 ILE A N 1
ATOM 1487 C CA . ILE A 1 186 ? 6.543 12.021 21.160 1.00 51.53 186 ILE A CA 1
ATOM 1488 C C . ILE A 1 186 ? 5.159 12.494 21.622 1.00 51.53 186 ILE A C 1
ATOM 1490 O O . ILE A 1 186 ? 5.015 13.653 22.008 1.00 51.53 186 ILE A O 1
ATOM 1494 N N . HIS A 1 187 ? 4.160 11.608 21.656 1.00 50.88 187 HIS A N 1
ATOM 1495 C CA . HIS A 1 187 ? 2.800 11.957 22.078 1.00 50.88 187 HIS A CA 1
ATOM 1496 C C . HIS A 1 187 ? 2.730 12.404 23.551 1.00 50.88 187 HIS A C 1
ATOM 1498 O O . HIS A 1 187 ? 2.014 13.348 23.878 1.00 50.88 187 HIS A O 1
ATOM 1504 N N . ASN A 1 188 ? 3.521 11.783 24.435 1.00 46.84 188 ASN A N 1
ATOM 1505 C CA . ASN A 1 188 ? 3.486 12.054 25.877 1.00 46.84 188 ASN A CA 1
ATOM 1506 C C . ASN A 1 188 ? 4.458 13.151 26.350 1.00 46.84 188 ASN A C 1
ATOM 1508 O O . ASN A 1 188 ? 4.223 13.762 27.398 1.00 46.84 188 ASN A O 1
ATOM 1512 N N . VAL A 1 189 ? 5.558 13.391 25.626 1.00 47.22 189 VAL A N 1
ATOM 1513 C CA . VAL A 1 189 ? 6.635 14.317 26.029 1.00 47.22 189 VAL A CA 1
ATOM 1514 C C . VAL A 1 189 ? 6.541 15.661 25.305 1.00 47.22 189 VAL A C 1
ATOM 1516 O O . VAL A 1 189 ? 6.747 16.693 25.946 1.00 47.22 189 VAL A O 1
ATOM 1519 N N . ALA A 1 190 ? 6.156 15.698 24.023 1.00 43.91 190 ALA A N 1
ATOM 1520 C CA . ALA A 1 190 ? 6.035 16.952 23.269 1.00 43.91 190 ALA A CA 1
ATOM 1521 C C . ALA A 1 190 ? 5.108 18.005 23.927 1.00 43.91 190 ALA A C 1
ATOM 1523 O O . ALA A 1 190 ? 5.517 19.165 24.011 1.00 43.91 190 ALA A O 1
ATOM 1524 N N . PRO A 1 191 ? 3.925 17.658 24.483 1.00 45.34 191 PRO A N 1
ATOM 1525 C CA . PRO A 1 191 ? 3.084 18.646 25.169 1.00 45.34 191 PRO A CA 1
ATOM 1526 C C . PRO A 1 191 ? 3.613 19.064 26.555 1.00 45.34 191 PRO A C 1
ATOM 1528 O O . PRO A 1 191 ? 3.210 20.106 27.071 1.00 45.34 191 PRO A O 1
ATOM 1531 N N . LYS A 1 192 ? 4.523 18.290 27.169 1.00 45.22 192 LYS A N 1
ATOM 1532 C CA . LYS A 1 192 ? 5.119 18.606 28.483 1.00 45.22 192 LYS A CA 1
ATOM 1533 C C . LYS A 1 192 ? 6.328 19.539 28.374 1.00 45.22 192 LYS A C 1
ATOM 1535 O O . LYS A 1 192 ? 6.509 20.395 29.236 1.00 45.22 192 LYS A O 1
ATOM 1540 N N . VAL A 1 193 ? 7.116 19.424 27.302 1.00 45.97 193 VAL A N 1
ATOM 1541 C CA . VAL A 1 193 ? 8.292 20.281 27.047 1.00 45.97 193 VAL A CA 1
ATOM 1542 C C . VAL A 1 193 ? 7.890 21.696 26.611 1.00 45.97 193 VAL A C 1
ATOM 1544 O O . VAL A 1 193 ? 8.601 22.651 26.901 1.00 45.97 193 VAL A O 1
ATOM 1547 N N . ALA A 1 194 ? 6.717 21.862 25.992 1.00 47.69 194 ALA A N 1
ATOM 1548 C CA . ALA A 1 194 ? 6.209 23.176 25.594 1.00 47.69 194 ALA A CA 1
ATOM 1549 C C . ALA A 1 194 ? 5.807 24.080 26.779 1.00 47.69 194 ALA A C 1
ATOM 1551 O O . ALA A 1 194 ? 5.707 25.291 26.600 1.00 47.69 194 ALA A O 1
ATOM 1552 N N . ASN A 1 195 ? 5.589 23.520 27.978 1.00 46.59 195 ASN A N 1
ATOM 1553 C CA . ASN A 1 195 ? 5.010 24.262 29.101 1.00 46.59 195 ASN A CA 1
ATOM 1554 C C . ASN A 1 195 ? 5.925 24.470 30.315 1.00 46.59 195 ASN A C 1
ATOM 1556 O O . ASN A 1 195 ? 5.602 25.335 31.124 1.00 46.59 195 ASN A O 1
ATOM 1560 N N . HIS A 1 196 ? 7.066 23.784 30.464 1.00 42.41 196 HIS A N 1
ATOM 1561 C CA . HIS A 1 196 ? 7.971 23.982 31.611 1.00 42.41 196 HIS A CA 1
ATOM 1562 C C . HIS A 1 196 ? 9.457 23.986 31.217 1.00 42.41 196 HIS A C 1
ATOM 1564 O O . HIS A 1 196 ? 9.895 23.204 30.376 1.00 42.41 196 HIS A O 1
ATOM 1570 N N . ARG A 1 197 ? 10.239 24.870 31.866 1.00 43.53 197 ARG A N 1
ATOM 1571 C CA . ARG A 1 197 ? 11.710 24.906 31.791 1.00 43.53 197 ARG A CA 1
ATOM 1572 C C . ARG A 1 197 ? 12.281 23.527 32.143 1.00 43.53 197 ARG A C 1
ATOM 1574 O O . ARG A 1 197 ? 11.934 22.968 33.180 1.00 43.53 197 ARG A O 1
ATOM 1581 N N . LEU A 1 198 ? 13.170 23.036 31.278 1.00 38.97 198 LEU A N 1
ATOM 1582 C CA . LEU A 1 198 ? 13.959 21.811 31.437 1.00 38.97 198 LEU A CA 1
ATOM 1583 C C . LEU A 1 198 ? 14.584 21.717 32.842 1.00 38.97 198 LEU A C 1
ATOM 1585 O O . LEU A 1 198 ? 15.306 22.643 33.223 1.00 38.97 198 LEU A O 1
ATOM 1589 N N . PRO A 1 199 ? 14.382 20.622 33.599 1.00 34.47 199 PRO A N 1
ATOM 1590 C CA . PRO A 1 199 ? 15.333 20.255 34.630 1.00 34.47 199 PRO A CA 1
ATOM 1591 C C . PRO A 1 199 ? 16.566 19.630 33.966 1.00 34.47 199 PRO A C 1
ATOM 1593 O O . PRO A 1 199 ? 16.472 18.961 32.939 1.00 34.47 199 PRO A O 1
ATOM 1596 N N . ASP A 1 200 ? 17.718 19.896 34.562 1.00 48.25 200 ASP A N 1
ATOM 1597 C CA . ASP A 1 200 ? 19.030 19.374 34.199 1.00 48.25 200 ASP A CA 1
ATOM 1598 C C . ASP A 1 200 ? 19.022 17.830 34.215 1.00 48.25 200 ASP A C 1
ATOM 1600 O O . ASP A 1 200 ? 18.707 17.219 35.239 1.00 48.25 200 ASP A O 1
ATOM 1604 N N . VAL A 1 201 ? 19.300 17.186 33.073 1.00 39.78 201 VAL A N 1
ATOM 1605 C CA . VAL A 1 201 ? 19.286 15.718 32.934 1.00 39.78 201 VAL A CA 1
ATOM 1606 C C . VAL A 1 201 ? 20.671 15.213 32.542 1.00 39.78 201 VAL A C 1
ATOM 1608 O O . VAL A 1 201 ? 20.936 14.877 31.389 1.00 39.78 201 VAL A O 1
ATOM 1611 N N . ALA A 1 202 ? 21.539 15.049 33.538 1.00 38.22 202 ALA A N 1
ATOM 1612 C CA . ALA A 1 202 ? 22.831 14.360 33.430 1.00 38.22 202 ALA A CA 1
ATOM 1613 C C . ALA A 1 202 ? 22.719 12.828 33.189 1.00 38.22 202 ALA A C 1
ATOM 1615 O O . ALA A 1 202 ? 23.648 12.079 33.473 1.00 38.22 202 ALA A O 1
ATOM 1616 N N . GLY A 1 203 ? 21.589 12.336 32.667 1.00 42.78 203 GLY A N 1
ATOM 1617 C CA . GLY A 1 203 ? 21.309 10.907 32.464 1.00 42.78 203 GLY A CA 1
ATOM 1618 C C . GLY A 1 203 ? 20.877 10.512 31.048 1.00 42.78 203 GLY A C 1
ATOM 1619 O O . GLY A 1 203 ? 20.601 9.341 30.811 1.00 42.78 203 GLY A O 1
ATOM 1620 N N . LEU A 1 204 ? 20.814 11.449 30.091 1.00 39.31 204 LEU A N 1
ATOM 1621 C CA . LEU A 1 204 ? 20.261 11.205 28.747 1.00 39.31 204 LEU A CA 1
ATOM 1622 C C . LEU A 1 204 ? 21.323 11.036 27.642 1.00 39.31 204 LEU A C 1
ATOM 1624 O O . LEU A 1 204 ? 21.060 11.298 26.469 1.00 39.31 204 LEU A O 1
ATOM 1628 N N . HIS A 1 205 ? 22.531 10.592 27.992 1.00 40.66 205 HIS A N 1
ATOM 1629 C CA . HIS A 1 205 ? 23.644 10.518 27.036 1.00 40.66 205 HIS A CA 1
ATOM 1630 C C . HIS A 1 205 ? 23.636 9.272 26.131 1.00 40.66 205 HIS A C 1
ATOM 1632 O O . HIS A 1 205 ? 24.381 9.224 25.157 1.00 40.66 205 HIS A O 1
ATOM 1638 N N . ILE A 1 206 ? 22.788 8.277 26.413 1.00 40.34 206 ILE A N 1
ATOM 1639 C CA . ILE A 1 206 ? 22.693 7.029 25.630 1.00 40.34 206 ILE A CA 1
ATOM 1640 C C . ILE A 1 206 ? 21.625 7.108 24.513 1.00 40.34 206 ILE A C 1
ATOM 1642 O O . ILE A 1 206 ? 21.922 6.681 23.396 1.00 40.34 206 ILE A O 1
ATOM 1646 N N . PRO A 1 207 ? 20.429 7.706 24.717 1.00 41.50 207 PRO A N 1
ATOM 1647 C CA . PRO A 1 207 ? 19.401 7.750 23.671 1.00 41.50 207 PRO A CA 1
ATOM 1648 C C . PRO A 1 207 ? 19.785 8.590 22.448 1.00 41.50 207 PRO A C 1
ATOM 1650 O O . PRO A 1 207 ? 19.424 8.229 21.337 1.00 41.50 207 PRO A O 1
ATOM 1653 N N . LEU A 1 208 ? 20.542 9.679 22.624 1.00 38.34 208 LEU A N 1
ATOM 1654 C CA . LEU A 1 208 ? 20.938 10.582 21.530 1.00 38.34 208 LEU A CA 1
ATOM 1655 C C . LEU A 1 208 ? 22.024 9.994 20.617 1.00 38.34 208 LEU A C 1
ATOM 1657 O O . LEU A 1 208 ? 22.038 10.270 19.421 1.00 38.34 208 LEU A O 1
ATOM 1661 N N . VAL A 1 209 ? 22.902 9.148 21.158 1.00 38.50 209 VAL A N 1
ATOM 1662 C CA . VAL A 1 209 ? 23.931 8.457 20.366 1.00 38.50 209 VAL A CA 1
ATOM 1663 C C . VAL A 1 209 ? 23.296 7.347 19.524 1.00 38.50 209 VAL A C 1
ATOM 1665 O O . VAL A 1 209 ? 23.660 7.189 18.362 1.00 38.50 209 VAL A O 1
ATOM 1668 N N . LEU A 1 210 ? 22.282 6.651 20.058 1.00 41.66 210 LEU A N 1
ATOM 1669 C CA . LEU A 1 210 ? 21.466 5.704 19.289 1.00 41.66 210 LEU A CA 1
ATOM 1670 C C . LEU A 1 210 ? 20.600 6.414 18.228 1.00 41.66 210 LEU A C 1
ATOM 1672 O O . LEU A 1 210 ? 20.422 5.892 17.132 1.00 41.66 210 LEU A O 1
ATOM 1676 N N . LEU A 1 211 ? 20.106 7.619 18.541 1.00 41.66 211 LEU A N 1
ATOM 1677 C CA . LEU A 1 211 ? 19.334 8.479 17.635 1.00 41.66 211 LEU A CA 1
ATOM 1678 C C . LEU A 1 211 ? 20.145 8.882 16.391 1.00 41.66 211 LEU A C 1
ATOM 1680 O O . LEU A 1 211 ? 19.618 8.852 15.284 1.00 41.66 211 LEU A O 1
ATOM 1684 N N . LEU A 1 212 ? 21.425 9.230 16.569 1.00 40.12 212 LEU A N 1
ATOM 1685 C CA . LEU A 1 212 ? 22.333 9.582 15.470 1.00 40.12 212 LEU A CA 1
ATOM 1686 C C . LEU A 1 212 ? 22.743 8.349 14.653 1.00 40.12 212 LEU A C 1
ATOM 1688 O O . LEU A 1 212 ? 22.726 8.400 13.428 1.00 40.12 212 LEU A O 1
ATOM 1692 N N . TYR A 1 213 ? 22.999 7.217 15.317 1.00 37.25 213 TYR A N 1
ATOM 1693 C CA . TYR A 1 213 ? 23.334 5.959 14.639 1.00 37.25 213 TYR A CA 1
ATOM 1694 C C . TYR A 1 213 ? 22.184 5.404 13.783 1.00 37.25 213 TYR A C 1
ATOM 1696 O O . TYR A 1 213 ? 22.431 4.756 12.771 1.00 37.25 213 TYR A O 1
ATOM 1704 N N . LEU A 1 214 ? 20.928 5.647 14.172 1.00 37.47 214 LEU A N 1
ATOM 1705 C CA . LEU A 1 214 ? 19.755 5.229 13.398 1.00 37.47 214 LEU A CA 1
ATOM 1706 C C . LEU A 1 214 ? 19.436 6.180 12.236 1.00 37.47 214 LEU A C 1
ATOM 1708 O O . LEU A 1 214 ? 18.896 5.730 11.228 1.00 37.47 214 LEU A O 1
ATOM 1712 N N . LEU A 1 215 ? 19.793 7.463 12.339 1.00 39.31 215 LEU A N 1
ATOM 1713 C CA . LEU A 1 215 ? 19.627 8.425 11.245 1.00 39.31 215 LEU A CA 1
ATOM 1714 C C . LEU A 1 215 ? 20.639 8.199 10.110 1.00 39.31 215 LEU A C 1
ATOM 1716 O O . LEU A 1 215 ? 20.247 8.297 8.952 1.00 39.31 215 LEU A O 1
ATOM 1720 N N . ASP A 1 216 ? 21.879 7.805 10.418 1.00 33.81 216 ASP A N 1
ATOM 1721 C CA . ASP A 1 216 ? 22.905 7.488 9.404 1.00 33.81 216 ASP A CA 1
ATOM 1722 C C . ASP A 1 216 ? 22.644 6.173 8.644 1.00 33.81 216 ASP A C 1
ATOM 1724 O O . ASP A 1 216 ? 23.199 5.948 7.574 1.00 33.81 216 ASP A O 1
ATOM 1728 N N . VAL A 1 217 ? 21.793 5.286 9.173 1.00 38.12 217 VAL A N 1
ATOM 1729 C CA . VAL A 1 217 ? 21.427 4.013 8.517 1.00 38.12 217 VAL A CA 1
ATOM 1730 C C . VAL A 1 217 ? 20.177 4.157 7.630 1.00 38.12 217 VAL A C 1
ATOM 1732 O O . VAL A 1 217 ? 19.875 3.267 6.834 1.00 38.12 217 VAL A O 1
ATOM 1735 N N . LEU A 1 218 ? 19.448 5.272 7.745 1.00 35.50 218 LEU A N 1
ATOM 1736 C CA . LEU A 1 218 ? 18.173 5.521 7.061 1.00 35.50 218 LEU A CA 1
ATOM 1737 C C . LEU A 1 218 ? 18.239 6.580 5.939 1.00 35.50 218 LEU A C 1
ATOM 1739 O O . LEU A 1 218 ? 17.196 6.848 5.336 1.00 35.50 218 LEU A O 1
ATOM 1743 N N . PHE A 1 219 ? 19.418 7.138 5.632 1.00 36.09 219 PHE A N 1
ATOM 1744 C CA . PHE A 1 219 ? 19.652 8.073 4.519 1.00 36.09 219 PHE A CA 1
ATOM 1745 C C . PHE A 1 219 ? 20.676 7.554 3.507 1.00 36.09 219 PHE A C 1
ATOM 1747 O O . PHE A 1 219 ? 21.689 6.959 3.932 1.00 36.09 219 PHE A O 1
#

Organism: Colocasia esculenta (NCBI:txid4460)

Foldseek 3Di:
DLLVQLQAAVSLVVSLVVQVDPPDDPHHPVSLLVLLVVLLVQQVVQLPDPPRDRDADDPVSLVVSLVVLSSLLSSLQRHDLVPSLPSPPDPLSLQSCQQEPNRDPVSNVSSVSSLLSCVVNDVVSVVVSVVSCQVRNHHPDDDDDDDDDDDDDDDPPPPPPPGPDVVVVVVVVVVSVVVVVVVVCCVPPVVVPVPDDDDDDPPPPPVVVVVVVVVVVVD